Protein AF-A0A7X7ISA8-F1 (afdb_monomer_lite)

Structure (mmCIF, N/CA/C/O backbone):
data_AF-A0A7X7ISA8-F1
#
_entry.id   AF-A0A7X7ISA8-F1
#
loop_
_atom_site.group_PDB
_atom_site.id
_atom_site.type_symbol
_atom_site.label_atom_id
_atom_site.label_alt_id
_atom_site.label_comp_id
_atom_site.label_asym_id
_atom_site.label_entity_id
_atom_site.label_seq_id
_atom_site.pdbx_PDB_ins_code
_atom_site.Cartn_x
_atom_site.Cartn_y
_atom_site.Cartn_z
_atom_site.occupancy
_atom_site.B_iso_or_equiv
_atom_site.auth_seq_id
_atom_site.auth_comp_id
_atom_site.auth_asym_id
_atom_site.auth_atom_id
_atom_site.pdbx_PDB_model_num
ATOM 1 N N . MET A 1 1 ? 17.155 15.675 -5.566 1.00 46.84 1 MET A N 1
ATOM 2 C CA . MET A 1 1 ? 16.533 15.247 -4.295 1.00 46.84 1 MET A CA 1
ATOM 3 C C . MET A 1 1 ? 15.867 13.896 -4.490 1.00 46.84 1 MET A C 1
ATOM 5 O O . MET A 1 1 ? 15.088 13.743 -5.427 1.00 46.84 1 MET A O 1
ATOM 9 N N . LEU A 1 2 ? 16.210 12.913 -3.658 1.00 56.34 2 LEU A N 1
ATOM 10 C CA . LEU A 1 2 ? 15.569 11.601 -3.648 1.00 56.34 2 LEU A CA 1
ATOM 11 C C . LEU A 1 2 ? 14.252 11.721 -2.861 1.00 56.34 2 LEU A C 1
ATOM 13 O O . LEU A 1 2 ? 14.230 11.521 -1.653 1.00 56.34 2 LEU A O 1
ATOM 17 N N . PHE A 1 3 ? 13.174 12.138 -3.524 1.00 68.94 3 PHE A N 1
ATOM 18 C CA . PHE A 1 3 ? 11.850 12.152 -2.898 1.00 68.94 3 PHE A CA 1
ATOM 19 C C . PHE A 1 3 ? 11.294 10.723 -2.833 1.00 68.94 3 PHE A C 1
ATOM 21 O O . PHE A 1 3 ? 11.344 10.027 -3.859 1.00 68.94 3 PHE A O 1
ATOM 28 N N . PRO A 1 4 ? 10.754 10.282 -1.680 1.00 79.94 4 PRO A N 1
ATOM 29 C CA . PRO A 1 4 ? 10.091 8.993 -1.578 1.00 79.94 4 PRO A CA 1
ATOM 30 C C . PRO A 1 4 ? 8.992 8.883 -2.633 1.00 79.94 4 PRO A C 1
ATOM 32 O O . PRO A 1 4 ? 8.143 9.757 -2.793 1.00 79.94 4 PRO A O 1
ATOM 35 N N . ARG A 1 5 ? 9.046 7.800 -3.399 1.00 88.25 5 ARG A N 1
ATOM 36 C CA . ARG A 1 5 ? 7.991 7.405 -4.338 1.00 88.25 5 ARG A CA 1
ATOM 37 C C . ARG A 1 5 ? 7.058 6.438 -3.646 1.00 88.25 5 ARG A C 1
ATOM 39 O O . ARG A 1 5 ? 7.516 5.692 -2.789 1.00 88.25 5 ARG A O 1
ATOM 46 N N . PHE A 1 6 ? 5.822 6.374 -4.117 1.00 87.62 6 PHE A N 1
ATOM 47 C CA . PHE A 1 6 ? 4.827 5.428 -3.628 1.00 87.62 6 PHE A CA 1
ATOM 48 C C . PHE A 1 6 ? 5.358 3.980 -3.526 1.00 87.62 6 PHE A C 1
ATOM 50 O O . PHE A 1 6 ? 5.192 3.317 -2.508 1.00 87.62 6 PHE A O 1
ATOM 57 N N . TRP A 1 7 ? 6.140 3.562 -4.526 1.00 94.00 7 TRP A N 1
ATOM 58 C CA . TRP A 1 7 ? 6.787 2.247 -4.620 1.00 94.00 7 TRP A CA 1
ATOM 59 C C . TRP A 1 7 ? 7.767 1.916 -3.489 1.00 94.00 7 TRP A C 1
ATOM 61 O O . TRP A 1 7 ? 8.084 0.749 -3.288 1.00 94.00 7 TRP A O 1
ATOM 71 N N . HIS A 1 8 ? 8.254 2.907 -2.733 1.00 95.06 8 HIS A N 1
ATOM 72 C CA . HIS A 1 8 ? 9.098 2.647 -1.560 1.00 95.06 8 HIS A CA 1
ATOM 73 C C . HIS A 1 8 ? 8.326 1.939 -0.443 1.00 95.06 8 HIS A C 1
ATOM 75 O O . HIS A 1 8 ? 8.955 1.457 0.488 1.00 95.06 8 HIS A O 1
ATOM 81 N N . GLY A 1 9 ? 6.997 1.856 -0.526 1.00 94.88 9 GLY A N 1
ATOM 82 C CA . GLY A 1 9 ? 6.165 1.088 0.391 1.00 94.88 9 GLY A CA 1
ATOM 83 C C . GLY A 1 9 ? 6.098 -0.415 0.131 1.00 94.88 9 GLY A C 1
ATOM 84 O O . GLY A 1 9 ? 5.594 -1.174 0.965 1.00 94.88 9 GLY A O 1
ATOM 85 N N . MET A 1 10 ? 6.604 -0.869 -1.018 1.00 97.25 10 MET A N 1
ATOM 86 C CA . MET A 1 10 ? 6.550 -2.274 -1.405 1.00 97.25 10 MET A CA 1
ATOM 87 C C . MET A 1 10 ? 7.377 -3.159 -0.469 1.00 97.25 10 MET A C 1
ATOM 89 O O . MET A 1 10 ? 8.417 -2.760 0.053 1.00 97.25 10 MET A O 1
ATOM 93 N N . GLY A 1 11 ? 6.926 -4.397 -0.270 1.00 97.12 11 GLY A N 1
ATOM 94 C CA . GLY A 1 11 ? 7.799 -5.472 0.207 1.00 97.12 11 GLY A CA 1
ATOM 95 C C . GLY A 1 11 ? 8.726 -5.967 -0.911 1.00 97.12 11 GLY A C 1
ATOM 96 O O . GLY A 1 11 ? 8.438 -5.789 -2.094 1.00 97.12 11 GLY A O 1
ATOM 97 N N . MET A 1 12 ? 9.812 -6.658 -0.557 1.00 97.44 12 MET A N 1
ATOM 98 C CA . MET A 1 12 ? 10.818 -7.145 -1.510 1.00 97.44 12 MET A CA 1
ATOM 99 C C . MET A 1 12 ? 10.199 -8.047 -2.584 1.00 97.44 12 MET A C 1
ATOM 101 O O . MET A 1 12 ? 10.499 -7.894 -3.763 1.00 97.44 12 MET A O 1
ATOM 105 N N . GLY A 1 13 ? 9.280 -8.941 -2.206 1.00 96.94 13 GLY A N 1
ATOM 106 C CA . GLY A 1 13 ? 8.597 -9.815 -3.165 1.00 96.94 13 GLY A CA 1
ATOM 107 C C . GLY A 1 13 ? 7.741 -9.052 -4.184 1.00 96.94 13 GLY A C 1
ATOM 108 O O . GLY A 1 13 ? 7.755 -9.391 -5.366 1.00 96.94 13 GLY A O 1
ATOM 109 N N . ALA A 1 14 ? 7.035 -8.001 -3.751 1.00 97.00 14 ALA A N 1
ATOM 110 C CA . ALA A 1 14 ? 6.246 -7.147 -4.639 1.00 97.00 14 ALA A CA 1
ATOM 111 C C . ALA A 1 14 ? 7.154 -6.360 -5.594 1.00 97.00 14 ALA A C 1
ATOM 113 O O . ALA A 1 14 ? 6.915 -6.334 -6.799 1.00 97.00 14 ALA A O 1
ATOM 114 N N . TYR A 1 15 ? 8.241 -5.796 -5.065 1.00 97.94 15 TYR A N 1
ATOM 115 C CA . TYR A 1 15 ? 9.208 -5.035 -5.846 1.00 97.94 15 TYR A CA 1
ATOM 116 C C . TYR A 1 15 ? 9.926 -5.888 -6.904 1.00 97.94 15 TYR A C 1
ATOM 118 O O . TYR A 1 15 ? 10.002 -5.500 -8.070 1.00 97.94 15 TYR A O 1
ATOM 126 N N . LEU A 1 16 ? 10.404 -7.082 -6.538 1.00 97.81 16 LEU A N 1
ATOM 127 C CA . LEU A 1 16 ? 11.046 -7.996 -7.487 1.00 97.81 16 LEU A CA 1
ATOM 128 C C . LEU A 1 16 ? 10.072 -8.466 -8.570 1.00 97.81 16 LEU A C 1
ATOM 130 O O . LEU A 1 16 ? 10.449 -8.523 -9.739 1.00 97.81 16 LEU A O 1
ATOM 134 N N . ARG A 1 17 ? 8.811 -8.744 -8.211 1.00 97.06 17 ARG A N 1
ATOM 135 C CA . ARG A 1 17 ? 7.771 -9.097 -9.185 1.00 97.06 17 ARG A CA 1
ATOM 136 C C . ARG A 1 17 ? 7.507 -7.953 -10.161 1.00 97.06 17 ARG A C 1
ATOM 138 O O . ARG A 1 17 ? 7.443 -8.207 -11.359 1.00 97.06 17 ARG A O 1
ATOM 145 N N . LEU A 1 18 ? 7.416 -6.716 -9.668 1.00 96.56 18 LEU A N 1
ATOM 146 C CA . LEU A 1 18 ? 7.265 -5.524 -10.501 1.00 96.56 18 LEU A CA 1
ATOM 147 C C . LEU A 1 18 ? 8.414 -5.406 -11.516 1.00 96.56 18 LEU A C 1
ATOM 149 O O . LEU A 1 18 ? 8.168 -5.206 -12.706 1.00 96.56 18 LEU A O 1
ATOM 153 N N . LEU A 1 19 ? 9.666 -5.567 -11.075 1.00 97.19 19 LEU A N 1
ATOM 154 C CA . LEU A 1 19 ? 10.825 -5.540 -11.972 1.00 97.19 19 LEU A CA 1
ATOM 155 C C . LEU A 1 19 ? 10.792 -6.685 -12.989 1.00 97.19 19 LEU A C 1
ATOM 157 O O . LEU A 1 19 ? 11.007 -6.453 -14.178 1.00 97.19 19 LEU A O 1
ATOM 161 N N . GLN A 1 20 ? 10.488 -7.904 -12.542 1.00 96.50 20 GLN A N 1
ATOM 162 C CA . GLN A 1 20 ? 10.441 -9.094 -13.389 1.00 96.50 20 GLN A CA 1
ATOM 163 C C . GLN A 1 20 ? 9.359 -8.990 -14.471 1.00 96.50 20 GLN A C 1
ATOM 165 O O . GLN A 1 20 ? 9.655 -9.235 -15.639 1.00 96.50 20 GLN A O 1
ATOM 170 N N . GLN A 1 21 ? 8.140 -8.575 -14.111 1.00 94.94 21 GLN A N 1
ATOM 171 C CA . GLN A 1 21 ? 7.027 -8.361 -15.049 1.00 94.94 21 GLN A CA 1
ATOM 172 C C . GLN A 1 21 ? 7.360 -7.319 -16.121 1.00 94.94 21 GLN A C 1
ATOM 174 O O . GLN A 1 21 ? 6.862 -7.387 -17.239 1.00 94.94 21 GLN A O 1
ATOM 179 N N . ASN A 1 22 ? 8.238 -6.371 -15.798 1.00 95.88 22 ASN A N 1
ATOM 180 C CA . ASN A 1 22 ? 8.681 -5.327 -16.713 1.00 95.88 22 ASN A CA 1
ATOM 181 C C . ASN A 1 22 ? 10.035 -5.634 -17.370 1.00 95.88 22 ASN A C 1
ATOM 183 O O . ASN A 1 22 ? 10.626 -4.748 -17.997 1.00 95.88 22 ASN A O 1
ATOM 187 N N . HIS A 1 23 ? 10.518 -6.877 -17.263 1.00 95.31 23 HIS A N 1
ATOM 188 C CA . HIS A 1 23 ? 11.792 -7.352 -17.811 1.00 95.31 23 HIS A CA 1
ATOM 189 C C . HIS A 1 23 ? 12.994 -6.499 -17.394 1.00 95.31 23 HIS A C 1
ATOM 191 O O . HIS A 1 23 ? 13.909 -6.284 -18.185 1.00 95.31 23 HIS A O 1
ATOM 197 N N . TRP A 1 24 ? 12.974 -5.967 -16.169 1.00 95.88 24 TRP A N 1
ATOM 198 C CA . TRP A 1 24 ? 14.043 -5.126 -15.627 1.00 95.88 24 TRP A CA 1
ATOM 199 C C . TRP A 1 24 ? 14.355 -3.893 -16.490 1.00 95.88 24 TRP A C 1
ATOM 201 O O . TRP A 1 24 ? 15.456 -3.349 -16.418 1.00 95.88 24 TRP A O 1
ATOM 211 N N . ALA A 1 25 ? 13.384 -3.421 -17.284 1.00 95.44 25 ALA A N 1
ATOM 212 C CA . ALA A 1 25 ? 13.530 -2.299 -18.213 1.00 95.44 25 ALA A CA 1
ATOM 213 C C . ALA A 1 25 ? 13.548 -0.933 -17.495 1.00 95.44 25 ALA A C 1
ATOM 215 O O . ALA A 1 25 ? 12.761 -0.031 -17.786 1.00 95.44 25 ALA A O 1
ATOM 216 N N . VAL A 1 26 ? 14.437 -0.786 -16.513 1.00 95.56 26 VAL A N 1
ATOM 217 C CA . VAL A 1 26 ? 14.675 0.454 -15.778 1.00 95.56 26 VAL A CA 1
ATOM 218 C C . VAL A 1 26 ? 15.573 1.348 -16.628 1.00 95.56 26 VAL A C 1
ATOM 220 O O . VAL A 1 26 ? 16.696 0.982 -16.970 1.00 95.56 26 VAL A O 1
ATOM 223 N N . ALA A 1 27 ? 15.091 2.547 -16.963 1.00 93.94 27 ALA A N 1
ATOM 224 C CA . ALA A 1 27 ? 15.893 3.520 -17.700 1.00 93.94 27 ALA A CA 1
ATOM 225 C C . ALA A 1 27 ? 17.206 3.824 -16.943 1.00 93.94 27 ALA A C 1
ATOM 227 O O . ALA A 1 27 ? 17.150 4.006 -15.724 1.00 93.94 27 ALA A O 1
ATOM 228 N N . PRO A 1 28 ? 18.364 3.979 -17.617 1.00 94.00 28 PRO A N 1
ATOM 229 C CA . PRO A 1 28 ? 19.658 4.139 -16.946 1.00 94.00 28 PRO A CA 1
ATOM 230 C C . PRO A 1 28 ? 19.685 5.232 -15.864 1.00 94.00 28 PRO A C 1
ATOM 232 O O . PRO A 1 28 ? 20.177 5.029 -14.756 1.00 94.00 28 PRO A O 1
ATOM 235 N N . ARG A 1 29 ? 19.043 6.375 -16.136 1.00 94.06 29 ARG A N 1
ATOM 236 C CA . ARG A 1 29 ? 18.930 7.511 -15.203 1.00 94.06 29 ARG A CA 1
ATOM 237 C C . ARG A 1 29 ? 18.054 7.227 -13.966 1.00 94.06 29 ARG A C 1
ATOM 239 O O . ARG A 1 29 ? 18.064 8.004 -13.014 1.00 94.06 29 ARG A O 1
ATOM 246 N N . ARG A 1 30 ? 17.267 6.148 -13.969 1.00 93.06 30 ARG A N 1
ATOM 247 C CA . ARG A 1 30 ? 16.345 5.757 -12.889 1.00 93.06 30 ARG A CA 1
ATOM 248 C C . ARG A 1 30 ? 16.908 4.676 -11.965 1.00 93.06 30 ARG A C 1
ATOM 250 O O . ARG A 1 30 ? 16.304 4.450 -10.919 1.00 93.06 30 ARG A O 1
ATOM 257 N N . TRP A 1 31 ? 18.066 4.085 -12.269 1.00 94.19 31 TRP A N 1
ATOM 258 C CA . TRP A 1 31 ? 18.711 3.099 -11.391 1.00 94.19 31 TRP A CA 1
ATOM 259 C C . TRP A 1 31 ? 18.912 3.567 -9.945 1.00 94.19 31 TRP A C 1
ATOM 261 O O . TRP A 1 31 ? 18.616 2.775 -9.056 1.00 94.19 31 TRP A O 1
ATOM 271 N N . PRO A 1 32 ? 19.299 4.827 -9.653 1.00 94.69 32 PRO A N 1
ATOM 272 C CA . PRO A 1 32 ? 19.388 5.286 -8.266 1.00 94.69 32 PRO A CA 1
ATOM 273 C C . PRO A 1 32 ? 18.050 5.208 -7.513 1.00 94.69 32 PRO A C 1
ATOM 275 O O . PRO A 1 32 ? 18.017 4.841 -6.343 1.00 94.69 32 PRO A O 1
ATOM 278 N N . THR A 1 33 ? 16.934 5.510 -8.187 1.00 93.81 33 THR A N 1
ATOM 279 C CA . THR A 1 33 ? 15.585 5.376 -7.611 1.00 93.81 33 THR A CA 1
ATOM 280 C C . THR A 1 33 ? 15.183 3.910 -7.457 1.00 93.81 33 THR A C 1
ATOM 282 O O . THR A 1 33 ? 14.603 3.545 -6.443 1.00 93.81 33 THR A O 1
ATOM 285 N N . ALA A 1 34 ? 15.499 3.053 -8.430 1.00 95.75 34 ALA A N 1
ATOM 286 C CA . ALA A 1 34 ? 15.249 1.617 -8.313 1.00 95.75 34 ALA A CA 1
ATOM 287 C C . ALA A 1 34 ? 16.045 1.011 -7.139 1.00 95.75 34 ALA A C 1
ATOM 289 O O . ALA A 1 34 ? 15.495 0.308 -6.296 1.00 95.75 34 ALA A O 1
ATOM 290 N N . ALA A 1 35 ? 17.328 1.351 -7.010 1.00 95.88 35 ALA A N 1
ATOM 291 C CA . ALA A 1 35 ? 18.160 0.910 -5.897 1.00 95.88 35 ALA A CA 1
ATOM 292 C C . ALA A 1 35 ? 17.597 1.374 -4.543 1.00 95.88 35 ALA A C 1
ATOM 294 O O . ALA A 1 35 ? 17.498 0.565 -3.620 1.00 95.88 35 ALA A O 1
ATOM 295 N N . SER A 1 36 ? 17.157 2.635 -4.427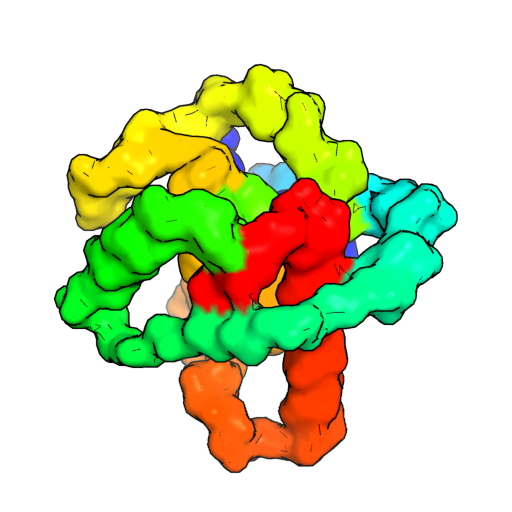 1.00 96.00 36 SER A N 1
ATOM 296 C CA . SER A 1 36 ? 16.551 3.126 -3.184 1.00 96.00 36 SER A CA 1
ATOM 297 C C . SER A 1 36 ? 15.246 2.409 -2.843 1.00 96.00 36 SER A C 1
ATOM 299 O O . SER A 1 36 ? 15.044 2.049 -1.685 1.00 96.00 36 SER A O 1
ATOM 301 N N . ILE A 1 37 ? 14.392 2.130 -3.836 1.00 96.44 37 ILE A N 1
ATOM 302 C CA . ILE A 1 37 ? 13.182 1.321 -3.637 1.00 96.44 37 ILE A CA 1
ATOM 303 C C . ILE A 1 37 ? 13.561 -0.078 -3.145 1.00 96.44 37 ILE A C 1
ATOM 305 O O . ILE A 1 37 ? 12.950 -0.560 -2.197 1.00 96.44 37 ILE A O 1
ATOM 309 N N . GLY A 1 38 ? 14.586 -0.711 -3.721 1.00 97.31 38 GLY A N 1
ATOM 310 C CA . GLY A 1 38 ? 15.057 -2.032 -3.295 1.00 97.31 38 GLY A CA 1
ATOM 311 C C . GLY A 1 38 ? 15.541 -2.064 -1.843 1.00 97.31 38 GLY A C 1
ATOM 312 O O . GLY A 1 38 ? 15.143 -2.946 -1.081 1.00 97.31 38 GLY A O 1
ATOM 313 N N . VAL A 1 39 ? 16.334 -1.068 -1.429 1.00 96.88 39 VAL A N 1
ATOM 314 C CA . VAL A 1 39 ? 16.800 -0.933 -0.037 1.00 96.88 39 VAL A CA 1
ATOM 315 C C . VAL A 1 39 ? 15.620 -0.763 0.920 1.00 96.88 39 VAL A C 1
ATOM 317 O O . VAL A 1 39 ? 15.524 -1.485 1.914 1.00 96.88 39 VAL A O 1
ATOM 320 N N . VAL A 1 40 ? 14.687 0.145 0.615 1.00 96.19 40 VAL A N 1
ATOM 321 C CA . VAL A 1 40 ? 13.509 0.350 1.471 1.00 96.19 40 VAL A CA 1
ATOM 322 C C . VAL A 1 40 ? 12.592 -0.876 1.454 1.00 96.19 40 VAL A C 1
ATOM 324 O O . VAL A 1 40 ? 12.084 -1.261 2.501 1.00 96.19 40 VAL A O 1
ATOM 327 N N . SER A 1 41 ? 12.481 -1.591 0.334 1.00 97.75 41 SER A N 1
ATOM 328 C CA . SER A 1 41 ? 11.698 -2.831 0.247 1.00 97.75 41 SER A CA 1
ATOM 329 C C . SER A 1 41 ? 12.256 -3.943 1.139 1.00 97.75 41 SER A C 1
ATOM 331 O O . SER A 1 41 ? 11.491 -4.710 1.735 1.00 97.75 41 SER A O 1
ATOM 333 N N . ALA A 1 42 ? 13.582 -4.026 1.289 1.00 97.88 42 ALA A N 1
ATOM 334 C CA . ALA A 1 42 ? 14.216 -4.935 2.245 1.00 97.88 42 ALA A CA 1
ATOM 335 C C . ALA A 1 42 ? 13.864 -4.556 3.691 1.00 97.88 42 ALA A C 1
ATOM 337 O O . ALA A 1 42 ? 13.495 -5.417 4.493 1.00 97.88 42 ALA A O 1
ATOM 338 N N . ILE A 1 43 ? 13.917 -3.258 4.010 1.00 96.50 43 ILE A N 1
ATOM 339 C CA . ILE A 1 43 ? 13.532 -2.724 5.321 1.00 96.50 43 ILE A CA 1
ATOM 340 C C . ILE A 1 43 ? 12.057 -3.034 5.614 1.00 96.50 43 ILE A C 1
ATOM 342 O O . ILE A 1 43 ? 11.757 -3.580 6.676 1.00 96.50 43 ILE A O 1
ATOM 346 N N . ASN A 1 44 ? 11.153 -2.776 4.668 1.00 97.50 44 ASN A N 1
ATOM 347 C CA . ASN A 1 44 ? 9.726 -3.062 4.811 1.00 97.50 44 ASN A CA 1
ATOM 348 C C . ASN A 1 44 ? 9.471 -4.553 5.040 1.00 97.50 44 ASN A C 1
ATOM 350 O O . ASN A 1 44 ? 8.656 -4.907 5.884 1.00 97.50 44 ASN A O 1
ATOM 354 N N . SER A 1 45 ? 10.193 -5.432 4.337 1.00 98.00 45 SER A N 1
ATOM 355 C CA . SER A 1 45 ? 10.061 -6.890 4.497 1.00 98.00 45 SER A CA 1
ATOM 356 C C . SER A 1 45 ? 10.532 -7.361 5.873 1.00 98.00 45 SER A C 1
ATOM 358 O O . SER A 1 45 ? 9.893 -8.211 6.488 1.00 98.00 45 SER A O 1
ATOM 360 N N . LYS A 1 46 ? 11.614 -6.766 6.393 1.00 98.12 46 LYS A N 1
ATOM 361 C CA . LYS A 1 46 ? 12.072 -7.005 7.766 1.00 98.12 46 LYS A CA 1
ATOM 362 C C . LYS A 1 46 ? 10.998 -6.598 8.777 1.00 98.12 46 LYS A C 1
ATOM 364 O O . LYS A 1 46 ? 10.666 -7.383 9.657 1.00 98.12 46 LYS A O 1
ATOM 369 N N . TYR A 1 47 ? 10.434 -5.395 8.658 1.00 98.00 47 TYR A N 1
ATOM 370 C CA . TYR A 1 47 ? 9.399 -4.928 9.589 1.00 98.00 47 TYR A CA 1
ATOM 371 C C . TYR A 1 47 ? 8.061 -5.646 9.421 1.00 98.00 47 TYR A C 1
ATOM 373 O O . TYR A 1 47 ? 7.349 -5.812 10.408 1.00 98.00 47 TYR A O 1
ATOM 381 N N . TRP A 1 48 ? 7.743 -6.120 8.217 1.00 97.94 48 TRP A N 1
ATOM 382 C CA . TRP A 1 48 ? 6.616 -7.016 7.982 1.00 97.94 48 TRP A CA 1
ATOM 383 C C . TRP A 1 48 ? 6.776 -8.304 8.783 1.00 97.94 48 TRP A C 1
ATOM 385 O O . TRP A 1 48 ? 5.869 -8.663 9.525 1.00 97.94 48 TRP A O 1
ATOM 395 N N . LEU A 1 49 ? 7.948 -8.945 8.711 1.00 98.12 49 LEU A N 1
ATOM 396 C CA . LEU A 1 49 ? 8.224 -10.157 9.480 1.00 98.12 49 LEU A CA 1
ATOM 397 C C . LEU A 1 49 ? 8.116 -9.907 10.990 1.00 98.12 49 LEU A C 1
ATOM 399 O O . LEU A 1 49 ? 7.531 -10.714 11.705 1.00 98.12 49 LEU A O 1
ATOM 403 N N . LEU A 1 50 ? 8.634 -8.776 11.480 1.00 98.25 50 LEU A N 1
ATOM 404 C CA . LEU A 1 50 ? 8.507 -8.407 12.893 1.00 98.25 50 LEU A CA 1
ATOM 405 C C . LEU A 1 50 ? 7.040 -8.167 13.290 1.00 98.25 50 LEU A C 1
ATOM 407 O O . LEU A 1 50 ? 6.609 -8.644 14.337 1.00 98.25 50 LEU A O 1
ATOM 411 N N . GLN A 1 51 ? 6.253 -7.469 12.466 1.00 98.19 51 GLN A N 1
ATOM 412 C CA . GLN A 1 51 ? 4.822 -7.281 12.722 1.00 98.19 51 GLN A CA 1
ATOM 413 C C . GLN A 1 51 ? 4.090 -8.624 12.733 1.00 98.19 51 GLN A C 1
ATOM 415 O O . GLN A 1 51 ? 3.272 -8.870 13.613 1.00 98.19 51 GLN A O 1
ATOM 420 N N . GLU A 1 52 ? 4.393 -9.497 11.781 1.00 97.62 52 GLU A N 1
ATOM 421 C CA . GLU A 1 52 ? 3.802 -10.824 11.674 1.00 97.62 52 GLU A CA 1
ATOM 422 C C . GLU A 1 52 ? 4.115 -11.678 12.912 1.00 97.62 52 GLU A C 1
ATOM 424 O O . GLU A 1 52 ? 3.212 -12.283 13.492 1.00 97.62 52 GLU A O 1
ATOM 429 N N . LEU A 1 53 ? 5.368 -11.644 13.374 1.00 98.06 53 LEU A N 1
ATOM 430 C CA . LEU A 1 53 ? 5.837 -12.375 14.550 1.00 98.06 53 LEU A CA 1
ATOM 431 C C . LEU A 1 53 ? 5.177 -11.885 15.848 1.00 98.06 53 LEU A C 1
ATOM 433 O O . LEU A 1 53 ? 4.701 -12.696 16.639 1.00 98.06 53 LEU A O 1
ATOM 437 N N . PHE A 1 54 ? 5.142 -10.569 16.079 1.00 98.06 54 PHE A N 1
ATOM 438 C CA . PHE A 1 54 ? 4.672 -10.008 17.352 1.00 98.06 54 PHE A CA 1
ATOM 439 C C . PHE A 1 54 ? 3.166 -9.733 17.389 1.00 98.06 54 PHE A C 1
ATOM 441 O O . PHE A 1 54 ? 2.542 -9.832 18.443 1.00 98.06 54 PHE A O 1
ATOM 448 N N . LEU A 1 55 ? 2.574 -9.360 16.254 1.00 98.12 55 LEU A N 1
ATOM 449 C CA . LEU A 1 55 ? 1.201 -8.856 16.168 1.00 98.12 55 LEU A CA 1
ATOM 450 C C . LEU A 1 55 ? 0.317 -9.675 15.222 1.00 98.12 55 LEU A C 1
ATOM 452 O O . LEU A 1 55 ? -0.902 -9.523 15.283 1.00 98.12 55 LEU A O 1
ATOM 456 N N . GLY A 1 56 ? 0.868 -10.572 14.397 1.00 97.50 56 GLY A N 1
ATOM 457 C CA . GLY A 1 56 ? 0.103 -11.314 13.390 1.00 97.50 56 GLY A CA 1
ATOM 458 C C . GLY A 1 56 ? -1.052 -12.122 13.986 1.00 97.50 56 GLY A C 1
ATOM 459 O O . GLY A 1 56 ? -2.173 -12.073 13.484 1.00 97.50 56 GLY A O 1
ATOM 460 N N . SER A 1 57 ? -0.832 -12.792 15.121 1.00 97.69 57 SER A N 1
ATOM 461 C CA . SER A 1 57 ? -1.895 -13.518 15.837 1.00 97.69 57 SER A CA 1
ATOM 462 C C . SER A 1 57 ? -2.990 -12.595 16.376 1.00 97.69 57 SER A C 1
ATOM 464 O O . SER A 1 57 ? -4.166 -12.952 16.316 1.00 97.69 57 SER A O 1
ATOM 466 N N . LYS A 1 58 ? -2.625 -11.403 16.871 1.00 97.75 58 LYS A N 1
ATOM 467 C CA . LYS A 1 58 ? -3.592 -10.393 17.323 1.00 97.75 58 LYS A CA 1
ATOM 468 C C . LYS A 1 58 ? -4.427 -9.899 16.140 1.00 97.75 58 LYS A C 1
ATOM 470 O O . LYS A 1 58 ? -5.646 -9.957 16.217 1.00 97.75 58 LYS A O 1
ATOM 475 N N . ILE A 1 59 ? -3.776 -9.520 15.037 1.00 98.12 59 ILE A N 1
ATOM 476 C CA . ILE A 1 59 ? -4.422 -9.035 13.808 1.00 98.12 59 ILE A CA 1
ATOM 477 C C . ILE A 1 59 ? -5.364 -10.097 13.225 1.00 98.12 59 ILE A C 1
ATOM 479 O O . ILE A 1 59 ? -6.505 -9.791 12.895 1.00 98.12 59 ILE A O 1
ATOM 483 N N . ARG A 1 60 ? -4.943 -11.369 13.142 1.00 97.81 60 ARG A N 1
ATOM 484 C CA . ARG A 1 60 ? -5.799 -12.465 12.643 1.00 97.81 60 ARG A CA 1
ATOM 485 C C . ARG A 1 60 ? -7.095 -12.609 13.439 1.00 97.81 60 ARG A C 1
ATOM 487 O O . ARG A 1 60 ? -8.142 -12.864 12.838 1.00 97.81 60 ARG A O 1
ATOM 494 N N . ARG A 1 61 ? -7.004 -12.462 14.765 1.00 97.69 61 ARG A N 1
ATOM 495 C CA . ARG A 1 61 ? -8.124 -12.580 15.712 1.00 97.69 61 ARG A CA 1
ATOM 496 C C . ARG A 1 61 ? -8.995 -11.327 15.779 1.00 97.69 61 ARG A C 1
ATOM 498 O O . ARG A 1 61 ? -10.104 -11.422 16.291 1.00 97.69 61 ARG A O 1
ATOM 505 N N . THR A 1 62 ? -8.527 -10.188 15.268 1.00 97.62 62 THR A N 1
ATOM 506 C CA . THR A 1 62 ? -9.326 -8.964 15.191 1.00 97.62 62 THR A CA 1
ATOM 507 C C . THR A 1 62 ? -10.593 -9.221 14.381 1.00 97.62 62 THR A C 1
ATOM 509 O O . THR A 1 62 ? -10.537 -9.661 13.228 1.00 97.62 62 THR A O 1
ATOM 512 N N . GLN A 1 63 ? -11.738 -8.961 15.009 1.00 96.06 63 GLN A N 1
ATOM 513 C CA . GLN A 1 63 ? -13.047 -9.032 14.377 1.00 96.06 63 GLN A CA 1
ATOM 514 C C . GLN A 1 63 ? -13.395 -7.668 13.783 1.00 96.06 63 GLN A C 1
ATOM 516 O O . GLN A 1 63 ? -13.159 -6.631 14.398 1.00 96.06 63 GLN A O 1
ATOM 521 N N . ILE A 1 64 ? -13.942 -7.679 12.571 1.00 95.56 64 ILE A N 1
ATOM 522 C CA . ILE A 1 64 ? -14.487 -6.484 11.930 1.00 95.56 64 ILE A CA 1
ATOM 523 C C . ILE A 1 64 ? -15.943 -6.388 12.397 1.00 95.56 64 ILE A C 1
ATOM 525 O O . ILE A 1 64 ? -16.826 -6.997 11.800 1.00 95.56 64 ILE A O 1
ATOM 529 N N . GLU A 1 65 ? -16.172 -5.714 13.526 1.00 92.12 65 GLU A N 1
ATOM 530 C CA . GLU A 1 65 ? -17.493 -5.649 14.177 1.00 92.12 65 GLU A CA 1
ATOM 531 C C . GLU A 1 65 ? -18.515 -4.839 13.372 1.00 92.12 65 GLU A C 1
ATOM 533 O O . GLU A 1 65 ? -19.711 -5.122 13.397 1.00 92.12 65 GLU A O 1
ATOM 538 N N . GLN A 1 66 ? -18.043 -3.821 12.653 1.00 94.06 66 GLN A N 1
ATOM 539 C CA . GLN A 1 66 ? -18.878 -2.922 11.869 1.00 94.06 66 GLN A CA 1
ATOM 540 C C . GLN A 1 66 ? -18.545 -3.067 10.390 1.00 94.06 66 GLN A C 1
ATOM 542 O O . GLN A 1 66 ? -17.375 -3.056 10.011 1.00 94.06 66 GLN A O 1
ATOM 547 N N . GLN A 1 67 ? -19.578 -3.178 9.556 1.00 94.88 67 GLN A N 1
ATOM 548 C CA . GLN A 1 67 ? -19.414 -3.264 8.107 1.00 94.88 67 GLN A CA 1
ATOM 549 C C . GLN A 1 67 ? -18.709 -2.001 7.577 1.00 94.88 67 GLN A C 1
ATOM 551 O O . GLN A 1 67 ? -19.172 -0.897 7.886 1.00 94.88 67 GLN A O 1
ATOM 556 N N . PRO A 1 68 ? -17.607 -2.142 6.812 1.00 96.12 68 PRO A N 1
ATOM 557 C CA . PRO A 1 68 ? -16.921 -1.003 6.215 1.00 96.12 68 PRO A CA 1
ATOM 558 C C . PRO A 1 68 ? -17.817 -0.226 5.249 1.00 96.12 68 PRO A C 1
ATOM 560 O O . PRO A 1 68 ? -18.694 -0.801 4.600 1.00 96.12 68 PRO A O 1
ATOM 563 N N . ILE A 1 69 ? -17.571 1.075 5.138 1.00 96.88 69 ILE A N 1
ATOM 564 C CA . ILE A 1 69 ? -18.169 1.932 4.113 1.00 96.88 69 ILE A CA 1
ATOM 565 C C . ILE A 1 69 ? -17.199 1.961 2.936 1.00 96.88 69 ILE A C 1
ATOM 567 O O . ILE A 1 69 ? -16.020 2.209 3.132 1.00 96.88 69 ILE A O 1
ATOM 571 N N . PHE A 1 70 ? -17.688 1.718 1.723 1.00 95.69 70 PHE A N 1
ATOM 572 C CA . PHE A 1 70 ? -16.877 1.814 0.511 1.00 95.69 70 PHE A CA 1
ATOM 573 C C . PHE A 1 70 ? -17.235 3.086 -0.247 1.00 95.69 70 PHE A C 1
ATOM 575 O O . PHE A 1 70 ? -18.399 3.299 -0.593 1.00 95.69 70 PHE A O 1
ATOM 582 N N . ILE A 1 71 ? -16.234 3.916 -0.530 1.00 95.38 71 ILE A N 1
ATOM 583 C CA . ILE A 1 71 ? -16.388 5.104 -1.369 1.00 95.38 71 ILE A CA 1
ATOM 584 C C . ILE A 1 71 ? -15.904 4.760 -2.776 1.00 95.38 71 ILE A C 1
ATOM 586 O O . ILE A 1 71 ? -14.707 4.655 -3.022 1.00 95.38 71 ILE A O 1
ATOM 590 N N . LEU A 1 72 ? -16.844 4.612 -3.707 1.00 93.50 72 LEU A N 1
ATOM 591 C CA . LEU A 1 72 ? -16.558 4.341 -5.115 1.00 93.50 72 LEU A CA 1
ATOM 592 C C . LEU A 1 72 ? -16.913 5.560 -5.968 1.00 93.50 72 LEU A C 1
ATOM 594 O O . LEU A 1 72 ? -17.880 6.269 -5.690 1.00 93.50 72 LEU A O 1
ATOM 598 N N . GLY A 1 73 ? -16.142 5.802 -7.023 1.00 91.62 73 GLY A N 1
ATOM 599 C CA . GLY A 1 73 ? -16.408 6.887 -7.959 1.00 91.62 73 GLY A CA 1
ATOM 600 C C . GLY A 1 73 ? -15.245 7.148 -8.905 1.00 91.62 73 GLY A C 1
ATOM 601 O O . GLY A 1 73 ? -14.117 6.719 -8.672 1.00 91.62 73 GLY A O 1
ATOM 602 N N . HIS A 1 74 ? -15.518 7.886 -9.979 1.00 90.88 74 HIS A N 1
ATOM 603 C CA . HIS A 1 74 ? -14.480 8.298 -10.920 1.00 90.88 74 HIS A CA 1
ATOM 604 C C . HIS A 1 74 ? -13.483 9.247 -10.240 1.00 90.88 74 HIS A C 1
ATOM 606 O O . HIS A 1 74 ? -13.849 10.051 -9.377 1.00 90.88 74 HIS A O 1
ATOM 612 N N . TRP A 1 75 ? -12.220 9.223 -10.660 1.00 88.88 75 TRP A N 1
ATOM 613 C CA . TRP A 1 75 ? -11.227 10.182 -10.182 1.00 88.88 75 TRP A CA 1
ATOM 614 C C . TRP A 1 75 ? -11.707 11.619 -10.394 1.00 88.88 75 TRP A C 1
ATOM 616 O O . TRP A 1 75 ? -12.325 11.941 -11.408 1.00 88.88 75 TRP A O 1
ATOM 626 N N . ARG A 1 76 ? -11.394 12.502 -9.442 1.00 88.62 76 ARG A N 1
ATOM 627 C CA . ARG A 1 76 ? -11.789 13.924 -9.472 1.00 88.62 76 ARG A CA 1
ATOM 628 C C . ARG A 1 76 ? -13.303 14.183 -9.367 1.00 88.62 76 ARG A C 1
ATOM 630 O O . ARG A 1 76 ? -13.735 15.288 -9.664 1.00 88.62 76 ARG A O 1
ATOM 637 N N . SER A 1 77 ? -14.088 13.226 -8.866 1.00 93.44 77 SER A N 1
ATOM 638 C CA . SER A 1 77 ? -15.526 13.401 -8.575 1.00 93.44 77 SER A CA 1
ATOM 639 C C . SER A 1 77 ? -15.841 13.857 -7.138 1.00 93.44 77 SER A C 1
ATOM 641 O O . SER A 1 77 ? -16.998 13.895 -6.738 1.00 93.44 77 SER A O 1
ATOM 643 N N . GLY A 1 78 ? -14.824 14.212 -6.344 1.00 92.06 78 GLY A N 1
ATOM 644 C CA . GLY A 1 78 ? -15.007 14.648 -4.953 1.00 92.06 78 GLY A CA 1
ATOM 645 C C . GLY A 1 78 ? -14.986 13.523 -3.911 1.00 92.06 78 GLY A C 1
ATOM 646 O O . GLY A 1 78 ? -15.221 13.793 -2.736 1.00 92.06 78 GLY A O 1
ATOM 647 N N . THR A 1 79 ? -14.633 12.290 -4.293 1.00 93.56 79 THR A N 1
ATOM 648 C CA . THR A 1 79 ? -14.491 11.145 -3.369 1.00 93.56 79 THR A CA 1
ATOM 649 C C . THR A 1 79 ? -13.527 11.422 -2.214 1.00 93.56 79 THR A C 1
ATOM 651 O O . THR A 1 79 ? -13.825 11.069 -1.078 1.00 93.56 79 THR A O 1
ATOM 654 N N . THR A 1 80 ? -12.414 12.126 -2.461 1.00 90.75 80 THR A N 1
ATOM 655 C CA . THR A 1 80 ? -11.487 12.538 -1.393 1.00 90.75 80 THR A CA 1
ATOM 656 C C . THR A 1 80 ? -12.159 13.442 -0.360 1.00 90.75 80 THR A C 1
ATOM 658 O O . THR A 1 80 ? -11.972 13.232 0.833 1.00 90.75 80 THR A O 1
ATOM 661 N N . LEU A 1 81 ? -12.951 14.428 -0.798 1.00 92.12 81 LEU A N 1
ATOM 662 C CA . LEU A 1 81 ? -13.646 15.336 0.119 1.00 92.12 81 LEU A CA 1
ATOM 663 C C . LEU A 1 81 ? -14.688 14.575 0.946 1.00 92.12 81 LEU A C 1
ATOM 665 O O . LEU A 1 81 ? -14.769 14.771 2.154 1.00 92.12 81 LEU A O 1
ATOM 669 N N . LEU A 1 82 ? -15.445 13.672 0.314 1.00 95.31 82 LEU A N 1
ATOM 670 C CA . LEU A 1 82 ? -16.395 12.811 1.018 1.00 95.31 82 LEU A CA 1
ATOM 671 C C . LEU A 1 82 ? -15.696 11.945 2.076 1.00 95.31 82 LEU A C 1
ATOM 673 O O . LEU A 1 82 ? -16.181 11.850 3.202 1.00 95.31 82 LEU A O 1
ATOM 677 N N . HIS A 1 83 ? -14.545 11.360 1.736 1.00 94.62 83 HIS A N 1
ATOM 678 C CA . HIS A 1 83 ? -13.747 10.573 2.672 1.00 94.62 83 HIS A CA 1
ATOM 679 C C . HIS A 1 83 ? -13.292 11.428 3.865 1.00 94.62 83 HIS A C 1
ATOM 681 O O . HIS A 1 83 ? -13.525 11.044 5.009 1.00 94.62 83 HIS A O 1
ATOM 687 N N . GLU A 1 84 ? -12.742 12.623 3.618 1.00 93.12 84 GLU A N 1
ATOM 688 C CA . GLU A 1 84 ? -12.353 13.561 4.680 1.00 93.12 84 GLU A CA 1
ATOM 689 C C . GLU A 1 84 ? -13.527 13.945 5.590 1.00 93.12 84 GLU A C 1
ATOM 691 O O . GLU A 1 84 ? -13.346 14.022 6.802 1.00 93.12 84 GLU A O 1
ATOM 696 N N . MET A 1 85 ? -14.732 14.141 5.045 1.00 95.00 85 MET A N 1
ATOM 697 C CA . MET A 1 85 ? -15.922 14.462 5.842 1.00 95.00 85 MET A CA 1
ATOM 698 C C . MET A 1 85 ? -16.386 13.287 6.709 1.00 95.00 85 MET A C 1
ATOM 700 O O . MET A 1 85 ? -16.759 13.494 7.864 1.00 95.00 85 MET A O 1
ATOM 704 N N . LEU A 1 86 ? -16.364 12.058 6.183 1.00 96.00 86 LEU A N 1
ATOM 705 C CA . LEU A 1 86 ? -16.819 10.874 6.917 1.00 96.00 86 LEU A CA 1
ATOM 706 C C . LEU A 1 86 ? -15.925 10.548 8.115 1.00 96.00 86 LEU A C 1
ATOM 708 O O . LEU A 1 86 ? -16.437 10.097 9.138 1.00 96.00 86 LEU A O 1
ATOM 712 N N . VAL A 1 87 ? -14.618 10.798 8.020 1.00 94.25 87 VAL A N 1
ATOM 713 C CA . VAL A 1 87 ? -13.666 10.502 9.105 1.00 94.25 87 VAL A CA 1
ATOM 714 C C . VAL A 1 87 ? -13.650 11.555 10.216 1.00 94.25 87 VAL A C 1
ATOM 716 O O . VAL A 1 87 ? -12.962 11.374 11.218 1.00 94.25 87 VAL A O 1
ATOM 719 N N . LEU A 1 88 ? -14.402 12.654 10.068 1.00 94.19 88 LEU A N 1
ATOM 720 C CA . LEU A 1 88 ? -14.625 13.604 11.164 1.00 94.19 88 LEU A CA 1
ATOM 721 C C . LEU A 1 88 ? -15.464 12.982 12.292 1.00 94.19 88 LEU A C 1
ATOM 723 O O . LEU A 1 88 ? -15.390 13.436 13.435 1.00 94.19 88 LEU A O 1
ATOM 727 N N . ASP A 1 89 ? -16.254 11.949 11.987 1.00 96.06 89 ASP A N 1
ATOM 728 C CA . ASP A 1 89 ? -16.958 11.159 12.992 1.00 96.06 89 ASP A CA 1
ATOM 729 C C . ASP A 1 89 ? -15.972 10.234 13.718 1.00 96.06 89 ASP A C 1
ATOM 731 O O . ASP A 1 89 ? -15.383 9.337 13.121 1.00 96.06 89 ASP A O 1
ATOM 735 N N . GLN A 1 90 ? -15.828 10.408 15.034 1.00 93.31 90 GLN A N 1
ATOM 736 C CA . GLN A 1 90 ? -14.905 9.616 15.859 1.00 93.31 90 GLN A CA 1
ATOM 737 C C . GLN A 1 90 ? -15.257 8.120 15.929 1.00 93.31 90 GLN A C 1
ATOM 739 O O . GLN A 1 90 ? -14.454 7.324 16.411 1.00 93.31 90 GLN A O 1
ATOM 744 N N . ARG A 1 91 ? -16.448 7.718 15.468 1.00 94.56 91 ARG A N 1
ATOM 745 C CA . ARG A 1 91 ? -16.841 6.306 15.326 1.00 94.56 91 ARG A CA 1
ATOM 746 C C . ARG A 1 91 ? -16.207 5.646 14.103 1.00 94.56 91 ARG A C 1
ATOM 748 O O . ARG A 1 91 ? -16.244 4.418 13.987 1.00 94.56 91 ARG A O 1
ATOM 755 N N . HIS A 1 92 ? -15.681 6.443 13.179 1.00 96.31 92 HIS A N 1
ATOM 756 C CA . HIS A 1 92 ? -15.043 5.987 11.959 1.00 96.31 92 HIS A CA 1
ATOM 757 C C . HIS A 1 92 ? -13.518 5.972 12.096 1.00 96.31 92 HIS A C 1
ATOM 759 O O . HIS A 1 92 ? -12.911 6.704 12.874 1.00 96.31 92 HIS A O 1
ATOM 765 N N . THR A 1 93 ? -12.892 5.114 11.304 1.00 95.19 93 THR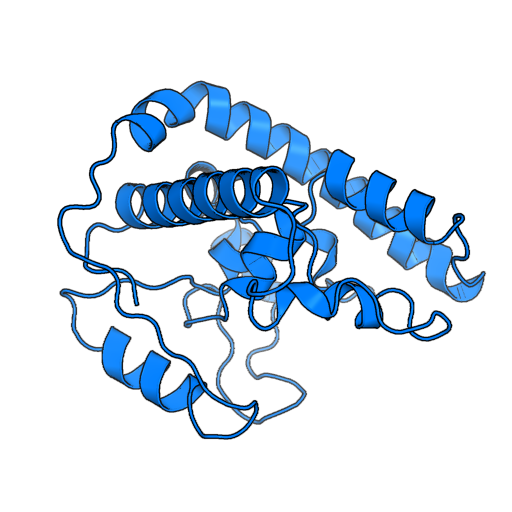 A N 1
ATOM 766 C CA . THR A 1 93 ? -11.456 5.088 11.053 1.00 95.19 93 THR A CA 1
ATOM 767 C C . THR A 1 93 ? -11.235 4.984 9.548 1.00 95.19 93 THR A C 1
ATOM 769 O O . THR A 1 93 ? -12.166 4.681 8.807 1.00 95.19 93 THR A O 1
ATOM 772 N N . CYS A 1 94 ? -10.019 5.237 9.084 1.00 95.75 94 CYS A N 1
ATOM 773 C CA . CYS A 1 94 ? -9.690 5.185 7.667 1.00 95.75 94 CYS A CA 1
ATOM 774 C C . CYS A 1 94 ? -8.267 4.673 7.445 1.00 95.75 94 CYS A C 1
ATOM 776 O O . CYS A 1 94 ? -7.425 4.748 8.353 1.00 95.75 94 CYS A O 1
ATOM 778 N N . PRO A 1 95 ? -7.968 4.187 6.233 1.00 96.62 95 PRO A N 1
ATOM 779 C CA . PRO A 1 95 ? -6.602 4.115 5.761 1.00 96.62 95 PRO A CA 1
ATOM 780 C C . PRO A 1 95 ? -5.997 5.524 5.699 1.00 96.62 95 PRO A C 1
ATOM 782 O O . PRO A 1 95 ? -6.389 6.368 4.896 1.00 96.62 95 PRO A O 1
ATOM 785 N N . ASP A 1 96 ? -5.022 5.779 6.569 1.00 95.06 96 ASP A N 1
ATOM 786 C CA . ASP A 1 96 ? -4.208 6.989 6.523 1.00 95.06 96 ASP A CA 1
ATOM 787 C C . ASP A 1 96 ? -3.032 6.845 5.542 1.00 95.06 96 ASP A C 1
ATOM 789 O O . ASP A 1 96 ? -2.632 5.737 5.163 1.00 95.06 96 ASP A O 1
ATOM 793 N N . ASN A 1 97 ? -2.435 7.972 5.147 1.00 93.38 97 ASN A N 1
ATOM 794 C CA . ASN A 1 97 ? -1.265 7.997 4.263 1.00 93.38 97 ASN A CA 1
ATOM 795 C C . ASN A 1 97 ? -0.151 7.039 4.695 1.00 93.38 97 ASN A C 1
ATOM 797 O O . ASN A 1 97 ? 0.471 6.396 3.848 1.00 93.38 97 ASN A O 1
ATOM 801 N N . TYR A 1 98 ? 0.127 6.940 5.996 1.00 94.81 98 TYR A N 1
ATOM 802 C CA . TYR A 1 98 ? 1.173 6.053 6.481 1.00 94.81 98 TYR A CA 1
ATOM 803 C C . TYR A 1 98 ? 0.805 4.574 6.327 1.00 94.81 98 TYR A C 1
ATOM 805 O O . TYR A 1 98 ? 1.648 3.774 5.931 1.00 94.81 98 TYR A O 1
ATOM 813 N N . SER A 1 99 ? -0.442 4.202 6.600 1.00 96.62 99 SER A N 1
ATOM 814 C CA . SER A 1 99 ? -0.952 2.846 6.419 1.00 96.62 99 SER A CA 1
ATOM 815 C C . SER A 1 99 ? -0.948 2.434 4.947 1.00 96.62 99 SER A C 1
ATOM 817 O O . SER A 1 99 ? -0.567 1.306 4.652 1.00 96.62 99 SER A O 1
ATOM 819 N N . CYS A 1 100 ? -1.234 3.350 4.016 1.00 96.00 100 CYS A N 1
ATOM 820 C CA . CYS A 1 100 ? -1.150 3.072 2.579 1.00 96.00 100 CYS A CA 1
ATOM 821 C C . CYS A 1 100 ? 0.286 3.053 2.049 1.00 96.00 100 CYS A C 1
ATOM 823 O O . CYS A 1 100 ? 0.613 2.304 1.124 1.00 96.00 100 CYS A O 1
ATOM 825 N N . PHE A 1 101 ? 1.174 3.850 2.643 1.00 94.50 101 PHE A N 1
ATOM 826 C CA . PHE A 1 101 ? 2.585 3.856 2.279 1.00 94.50 101 PHE A CA 1
ATOM 827 C C . PHE A 1 101 ? 3.345 2.663 2.870 1.00 94.50 101 PHE A C 1
ATOM 829 O O . PHE A 1 101 ? 4.216 2.121 2.213 1.00 94.50 101 PHE A O 1
ATOM 836 N N . ALA A 1 102 ? 3.024 2.212 4.081 1.00 96.00 102 ALA A N 1
ATOM 837 C CA . ALA A 1 102 ? 3.730 1.140 4.785 1.00 96.00 102 ALA A CA 1
ATOM 838 C C . ALA A 1 102 ? 2.791 -0.003 5.239 1.00 96.00 102 ALA A C 1
ATOM 840 O O . ALA A 1 102 ? 2.828 -0.427 6.403 1.00 96.00 102 ALA A O 1
ATOM 841 N N . PRO A 1 103 ? 1.961 -0.562 4.339 1.00 97.25 103 PRO A N 1
ATOM 842 C CA . PRO A 1 103 ? 0.820 -1.408 4.710 1.00 97.25 103 PRO A CA 1
ATOM 843 C C . PRO A 1 103 ? 1.217 -2.723 5.379 1.00 97.25 103 PRO A C 1
ATOM 845 O O . PRO A 1 103 ? 0.461 -3.299 6.159 1.00 97.25 103 PRO A O 1
ATOM 848 N N . ASN A 1 104 ? 2.435 -3.197 5.124 1.00 96.88 104 ASN A N 1
ATOM 849 C CA . ASN A 1 104 ? 2.907 -4.464 5.664 1.00 96.88 104 ASN A CA 1
ATOM 850 C C . ASN A 1 104 ? 3.374 -4.371 7.128 1.00 96.88 104 ASN A C 1
ATOM 852 O O . ASN A 1 104 ? 3.562 -5.409 7.754 1.00 96.88 104 ASN A O 1
ATOM 856 N N . HIS A 1 105 ? 3.581 -3.169 7.679 1.00 97.31 105 HIS A N 1
ATOM 857 C CA . HIS A 1 105 ? 4.149 -3.020 9.024 1.00 97.31 105 HIS A CA 1
ATOM 858 C C . HIS A 1 105 ? 3.647 -1.798 9.819 1.00 97.31 105 HIS A C 1
ATOM 860 O O . HIS A 1 105 ? 4.210 -1.462 10.867 1.00 97.31 105 HIS A O 1
ATOM 866 N N . PHE A 1 106 ? 2.610 -1.100 9.342 1.00 97.44 106 PHE A N 1
ATOM 867 C CA . PHE A 1 106 ? 2.136 0.134 9.975 1.00 97.44 106 PHE A CA 1
ATOM 868 C C . PHE A 1 106 ? 1.501 -0.067 11.359 1.00 97.44 106 PHE A C 1
ATOM 870 O O . PHE A 1 106 ? 1.477 0.883 12.143 1.00 97.44 106 PHE A O 1
ATOM 877 N N . VAL A 1 107 ? 1.000 -1.266 11.679 1.00 97.62 107 VAL A N 1
ATOM 878 C CA . VAL A 1 107 ? 0.467 -1.578 13.016 1.00 97.62 107 VAL A CA 1
ATOM 879 C C . VAL A 1 107 ? 1.609 -1.581 14.029 1.00 97.62 107 VAL A C 1
ATOM 881 O O . VAL A 1 107 ? 1.467 -1.040 15.121 1.00 97.62 107 VAL A O 1
ATOM 884 N N . LEU A 1 108 ? 2.769 -2.124 13.645 1.00 97.31 108 LEU A N 1
ATOM 885 C CA . LEU A 1 108 ? 3.964 -2.143 14.485 1.00 97.31 108 LEU A CA 1
ATOM 886 C C . LEU A 1 108 ? 4.647 -0.769 14.561 1.00 97.31 108 LEU A C 1
ATOM 888 O O . LEU A 1 108 ? 5.025 -0.325 15.641 1.00 97.31 108 LEU A O 1
ATOM 892 N N . THR A 1 109 ? 4.846 -0.092 13.427 1.00 96.19 109 THR A N 1
ATOM 893 C CA . THR A 1 109 ? 5.723 1.093 13.373 1.00 96.19 109 THR A CA 1
ATOM 894 C C . THR A 1 109 ? 4.986 2.434 13.345 1.00 96.19 109 THR A C 1
ATOM 896 O O . THR A 1 109 ? 5.626 3.483 13.452 1.00 96.19 109 THR A O 1
ATOM 899 N N . GLY A 1 110 ? 3.653 2.433 13.246 1.00 92.75 110 GLY A N 1
ATOM 900 C CA . GLY A 1 110 ? 2.834 3.637 13.061 1.00 92.75 110 GLY A CA 1
ATOM 901 C C . GLY A 1 110 ? 2.877 4.660 14.192 1.00 92.75 110 GLY A C 1
ATOM 902 O O . GLY A 1 110 ? 2.547 5.814 13.952 1.00 92.75 110 GLY A O 1
ATOM 903 N N . GLY A 1 111 ? 3.317 4.286 15.395 1.00 89.88 111 GLY A N 1
ATOM 904 C CA . GLY A 1 111 ? 3.509 5.236 16.498 1.00 89.88 111 GLY A CA 1
ATOM 905 C C . GLY A 1 111 ? 4.846 5.989 16.470 1.00 89.88 111 GLY A C 1
ATOM 906 O O . GLY A 1 111 ? 4.965 7.042 17.097 1.00 89.88 111 GLY A O 1
ATOM 907 N N . LEU A 1 112 ? 5.855 5.466 15.763 1.00 91.31 112 LEU A N 1
ATOM 908 C CA . LEU A 1 112 ? 7.237 5.960 15.823 1.00 91.31 112 LEU A CA 1
ATOM 909 C C . LEU A 1 112 ? 7.722 6.516 14.481 1.00 91.31 112 LEU A C 1
ATOM 911 O O . LEU A 1 112 ? 8.222 7.636 14.412 1.00 91.31 112 LEU A O 1
ATOM 915 N N . PHE A 1 113 ? 7.563 5.750 13.404 1.00 92.00 113 PHE A N 1
ATOM 916 C CA . PHE A 1 113 ? 8.167 6.072 12.109 1.00 92.00 113 PHE A CA 1
ATOM 917 C C . PHE A 1 113 ? 7.615 7.356 11.480 1.00 92.00 113 PHE A C 1
ATOM 919 O O . PHE A 1 113 ? 8.433 8.176 11.070 1.00 92.00 113 PHE A O 1
ATOM 926 N N . PRO A 1 114 ? 6.292 7.619 11.469 1.00 87.69 114 PRO A N 1
ATOM 927 C CA . PRO A 1 114 ? 5.764 8.893 10.970 1.00 87.69 114 PRO A CA 1
ATOM 928 C C . PRO A 1 114 ? 6.351 10.115 11.682 1.00 87.69 114 PRO A C 1
ATOM 930 O O . PRO A 1 114 ? 6.557 11.159 11.068 1.00 87.69 114 PRO A O 1
ATOM 933 N N . ARG A 1 115 ? 6.655 9.980 12.982 1.00 87.50 115 ARG A N 1
ATOM 934 C CA . ARG A 1 115 ? 7.264 11.046 13.787 1.00 87.5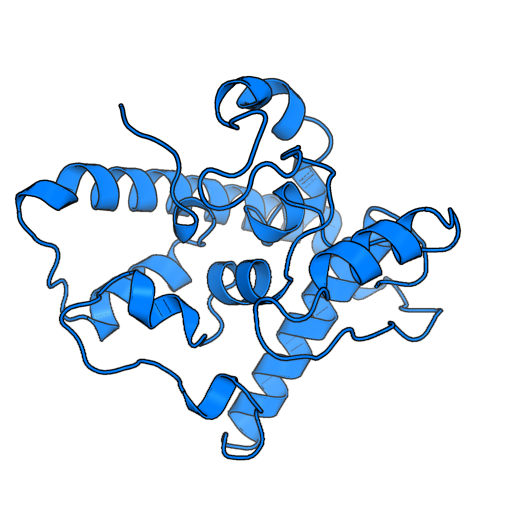0 115 ARG A CA 1
ATOM 935 C C . ARG A 1 115 ? 8.736 11.243 13.446 1.00 87.50 115 ARG A C 1
ATOM 937 O O . ARG A 1 115 ? 9.184 12.375 13.407 1.00 87.50 115 ARG A O 1
ATOM 944 N N . MET A 1 116 ? 9.483 10.171 13.182 1.00 86.94 116 MET A N 1
ATOM 945 C CA . MET A 1 116 ? 10.895 10.260 12.781 1.00 86.94 116 MET A CA 1
ATOM 946 C C . MET A 1 116 ? 11.067 10.741 11.337 1.00 86.94 116 MET A C 1
ATOM 948 O O . MET A 1 116 ? 12.023 11.442 11.022 1.00 86.94 116 MET A O 1
ATOM 952 N N . LEU A 1 117 ? 10.136 10.370 10.460 1.00 85.50 117 LEU A N 1
ATOM 953 C CA . LEU A 1 117 ? 10.179 10.623 9.021 1.00 85.50 117 LEU A CA 1
ATOM 954 C C . LEU A 1 117 ? 9.319 11.827 8.610 1.00 85.50 117 LEU A C 1
ATOM 956 O O . LEU A 1 117 ? 8.960 11.963 7.443 1.00 85.50 117 LEU A O 1
ATOM 960 N N . TRP A 1 118 ? 8.975 12.708 9.553 1.00 80.75 118 TRP A N 1
ATOM 961 C CA . TRP A 1 118 ? 8.090 13.856 9.323 1.00 80.75 118 TRP A CA 1
ATOM 962 C C . TRP A 1 118 ? 8.569 14.766 8.178 1.00 80.75 118 TRP A C 1
ATOM 964 O O . TRP A 1 118 ? 7.753 15.260 7.408 1.00 80.75 118 TRP A O 1
ATOM 974 N N . PHE A 1 119 ? 9.886 14.922 8.018 1.00 82.00 119 PHE A N 1
ATOM 975 C CA . PHE A 1 119 ? 10.512 15.782 7.007 1.00 82.00 119 PHE A CA 1
ATOM 976 C C . PHE A 1 119 ? 10.451 15.222 5.575 1.00 82.00 119 PHE A C 1
ATOM 978 O O . PHE A 1 119 ? 10.792 15.925 4.626 1.00 82.00 119 PHE A O 1
ATOM 985 N N . LEU A 1 120 ? 10.061 13.953 5.401 1.00 81.88 120 LEU A N 1
ATOM 986 C CA . LEU A 1 120 ? 9.970 13.313 4.085 1.00 81.88 120 LEU A CA 1
ATOM 987 C C . LEU A 1 120 ? 8.658 13.617 3.349 1.00 81.88 120 LEU A C 1
ATOM 989 O O . LEU A 1 120 ? 8.559 13.342 2.153 1.00 81.88 120 LEU A O 1
ATOM 993 N N . MET A 1 121 ? 7.665 14.170 4.045 1.00 78.31 121 MET A N 1
ATOM 994 C CA . MET A 1 121 ? 6.357 14.498 3.488 1.00 78.31 121 MET A CA 1
ATOM 995 C C . MET A 1 121 ? 6.235 15.994 3.186 1.00 78.31 121 MET A C 1
ATOM 997 O O . MET A 1 121 ? 6.520 16.809 4.066 1.00 78.31 121 MET A O 1
ATOM 1001 N N . PRO A 1 122 ? 5.764 16.384 1.988 1.00 79.69 122 PRO A N 1
ATOM 1002 C CA . PRO A 1 122 ? 5.349 17.759 1.756 1.00 79.69 122 PRO A CA 1
ATOM 1003 C C . PRO A 1 122 ? 4.077 18.070 2.559 1.00 79.69 122 PRO A C 1
ATOM 1005 O O . PRO A 1 122 ? 3.293 17.176 2.870 1.00 79.69 122 PRO A O 1
ATOM 1008 N N . SER A 1 123 ? 3.850 19.347 2.874 1.00 79.19 123 SER A N 1
ATOM 1009 C CA . SER A 1 123 ? 2.654 19.789 3.610 1.00 79.19 123 SER A CA 1
ATOM 1010 C C . SER A 1 123 ? 1.375 19.791 2.764 1.00 79.19 123 SER A C 1
ATOM 1012 O O . SER A 1 123 ? 0.277 19.814 3.318 1.00 79.19 123 SER A O 1
ATOM 1014 N N . HIS A 1 124 ? 1.511 19.763 1.434 1.00 81.88 124 HIS A N 1
ATOM 1015 C CA . HIS A 1 124 ? 0.412 19.746 0.466 1.00 81.88 124 HIS A CA 1
ATOM 1016 C C . HIS A 1 124 ? 0.714 18.770 -0.674 1.00 81.88 124 HIS A C 1
ATOM 1018 O O . HIS A 1 124 ? 1.881 18.485 -0.972 1.00 81.88 124 HIS A O 1
ATOM 1024 N N . ARG A 1 125 ? -0.334 18.256 -1.328 1.00 76.38 125 ARG A N 1
ATOM 1025 C CA . ARG A 1 125 ? -0.170 17.414 -2.520 1.00 76.38 125 ARG A CA 1
ATOM 1026 C C . ARG A 1 125 ? 0.342 18.263 -3.700 1.00 76.38 125 ARG A C 1
ATOM 1028 O O . ARG A 1 125 ? -0.035 19.417 -3.850 1.00 76.38 125 ARG A O 1
ATOM 1035 N N . PRO A 1 126 ? 1.210 17.722 -4.570 1.00 73.06 126 PRO A N 1
ATOM 1036 C CA . PRO A 1 126 ? 1.723 18.480 -5.714 1.00 73.06 126 PRO A CA 1
ATOM 1037 C C . PRO A 1 126 ? 0.684 18.646 -6.835 1.00 73.06 126 PRO A C 1
ATOM 1039 O O . PRO A 1 126 ? 0.798 19.560 -7.643 1.00 73.06 126 PRO A O 1
ATOM 1042 N N . MET A 1 127 ? -0.305 17.750 -6.899 1.00 75.19 127 MET A N 1
ATOM 1043 C CA . MET A 1 127 ? -1.367 17.753 -7.913 1.00 75.19 127 MET A CA 1
ATOM 1044 C C . MET A 1 127 ? -2.596 18.584 -7.523 1.00 75.19 127 MET A C 1
ATOM 1046 O O . MET A 1 127 ? -3.312 19.051 -8.403 1.0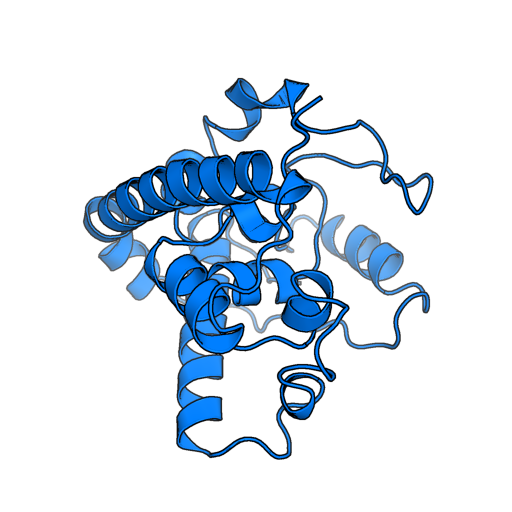0 75.19 127 MET A O 1
ATOM 1050 N N . ASP A 1 128 ? -2.855 18.771 -6.228 1.00 74.62 128 ASP A N 1
ATOM 1051 C CA . ASP A 1 128 ? -3.906 19.655 -5.731 1.00 74.62 128 ASP A CA 1
ATOM 1052 C C . ASP A 1 128 ? -3.495 20.269 -4.389 1.00 74.62 128 ASP A C 1
ATOM 1054 O O . ASP A 1 128 ? -2.756 19.668 -3.621 1.00 74.62 128 ASP A O 1
ATOM 1058 N N . ASN A 1 129 ? -3.947 21.485 -4.090 1.00 77.75 129 ASN A N 1
ATOM 1059 C CA . ASN A 1 129 ? -3.522 22.223 -2.895 1.00 77.75 129 ASN A CA 1
ATOM 1060 C C . ASN A 1 129 ? -4.197 21.720 -1.597 1.00 77.75 129 ASN A C 1
ATOM 1062 O O . ASN A 1 129 ? -4.501 22.504 -0.701 1.00 77.75 129 ASN A O 1
ATOM 1066 N N . MET A 1 130 ? -4.489 20.420 -1.511 1.00 78.56 130 MET A N 1
ATOM 1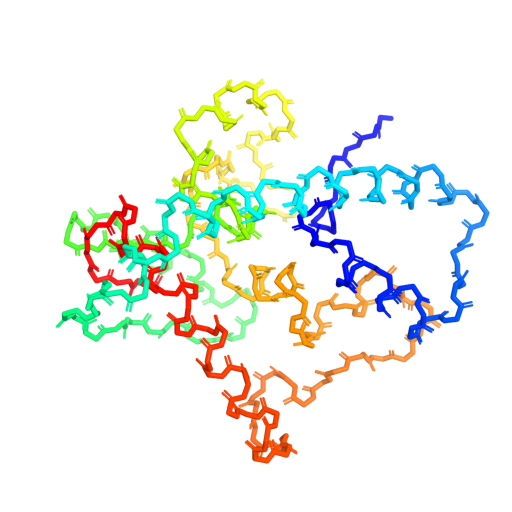067 C CA . MET A 1 130 ? -5.046 19.783 -0.319 1.00 78.56 130 MET A CA 1
ATOM 1068 C C . MET A 1 130 ? -3.926 19.461 0.668 1.00 78.56 130 MET A C 1
ATOM 1070 O O . MET A 1 130 ? -2.796 19.148 0.269 1.00 78.56 130 MET A O 1
ATOM 1074 N N . LYS A 1 131 ? -4.245 19.528 1.964 1.00 80.81 131 LYS A N 1
ATOM 1075 C CA . LYS A 1 131 ? -3.300 19.205 3.036 1.00 80.81 131 LYS A CA 1
ATOM 1076 C C . LYS A 1 131 ? -2.852 17.754 2.913 1.00 80.81 131 LYS A C 1
ATOM 1078 O O . LYS A 1 131 ? -3.659 16.858 2.696 1.00 80.81 131 LYS A O 1
ATOM 1083 N N . LEU A 1 132 ? -1.558 17.532 3.096 1.00 82.69 132 LEU A N 1
ATOM 1084 C CA . LEU A 1 132 ? -0.976 16.202 3.139 1.00 82.69 132 LEU A CA 1
ATOM 1085 C C . LEU A 1 132 ? -0.330 15.993 4.511 1.00 82.69 132 LEU A C 1
ATOM 1087 O O . LEU A 1 132 ? 0.490 16.791 4.958 1.00 82.69 132 LEU A O 1
ATOM 1091 N N . GLY A 1 133 ? -0.709 14.914 5.190 1.00 87.19 133 GLY A N 1
ATOM 1092 C CA . GLY A 1 133 ? -0.129 14.528 6.473 1.00 87.19 133 GLY A CA 1
ATOM 1093 C C . GLY A 1 133 ? -0.124 13.016 6.636 1.00 87.19 133 GLY A C 1
ATOM 1094 O O . GLY A 1 133 ? -0.885 12.316 5.979 1.00 87.19 133 GLY A O 1
ATOM 1095 N N . TRP A 1 134 ? 0.734 12.481 7.504 1.00 88.12 134 TRP A N 1
ATOM 1096 C CA . TRP A 1 134 ? 0.836 11.025 7.682 1.00 88.12 134 TRP A CA 1
ATOM 1097 C C . TRP A 1 134 ? -0.477 10.372 8.132 1.00 88.12 134 TRP A C 1
ATOM 1099 O O . TRP A 1 134 ? -0.700 9.205 7.830 1.00 88.12 134 TRP A O 1
ATOM 1109 N N . TYR A 1 135 ? -1.328 11.139 8.816 1.00 90.81 135 TYR A N 1
ATOM 1110 C CA . TYR A 1 135 ? -2.592 10.692 9.403 1.00 90.81 135 TYR A CA 1
ATOM 1111 C C . TYR A 1 135 ? -3.830 11.208 8.655 1.00 90.81 135 TYR A C 1
ATOM 1113 O O . TYR A 1 135 ? -4.938 11.094 9.165 1.00 90.81 135 TYR A O 1
ATOM 1121 N N . THR A 1 136 ? -3.659 11.832 7.485 1.00 90.81 136 THR A N 1
ATOM 1122 C CA . THR A 1 136 ? -4.806 12.217 6.650 1.00 90.81 136 THR A CA 1
ATOM 1123 C C . THR A 1 136 ? -5.285 11.007 5.838 1.00 90.81 136 THR A C 1
ATOM 1125 O O . THR A 1 136 ? -4.434 10.184 5.472 1.00 90.81 136 THR A O 1
ATOM 1128 N N . PRO A 1 137 ? -6.592 10.908 5.524 1.00 93.50 137 PRO A N 1
ATOM 1129 C CA . PRO A 1 137 ? -7.147 9.809 4.734 1.00 93.50 137 PRO A CA 1
ATOM 1130 C C . PRO A 1 137 ? -6.449 9.634 3.385 1.00 93.50 137 PRO A C 1
ATOM 1132 O O . PRO A 1 137 ? -5.990 10.607 2.777 1.00 93.50 137 PRO A O 1
ATOM 1135 N N . GLN A 1 138 ? -6.374 8.394 2.916 1.00 93.31 138 GLN A N 1
ATOM 1136 C CA . GLN A 1 138 ? -5.731 8.019 1.663 1.00 93.31 138 GLN A CA 1
ATOM 1137 C C . GLN A 1 138 ? -6.485 6.868 0.982 1.00 93.31 138 GLN A C 1
ATOM 1139 O O . GLN A 1 138 ? -7.183 6.100 1.632 1.00 93.31 138 GLN A O 1
ATOM 1144 N N . GLU A 1 139 ? -6.340 6.754 -0.336 1.00 92.75 139 GLU A N 1
ATOM 1145 C CA . GLU A 1 139 ? -6.860 5.637 -1.127 1.00 92.75 139 GLU A CA 1
ATOM 1146 C C . GLU A 1 139 ? -6.187 4.320 -0.707 1.00 92.75 139 GLU A C 1
ATOM 1148 O O . GLU A 1 139 ? -4.965 4.237 -0.576 1.00 92.75 139 GLU A O 1
ATOM 1153 N N . ASP A 1 140 ? -6.984 3.281 -0.499 1.00 94.44 140 ASP A N 1
ATOM 1154 C CA . ASP A 1 140 ? -6.565 1.931 -0.118 1.00 94.44 140 ASP A CA 1
ATOM 1155 C C . ASP A 1 140 ? -5.893 1.162 -1.265 1.00 94.44 140 ASP A C 1
ATOM 1157 O O . ASP A 1 140 ? -5.023 0.326 -1.014 1.00 94.44 140 ASP A O 1
ATOM 1161 N N . GLU A 1 141 ? -6.204 1.494 -2.521 1.00 94.81 141 GLU A N 1
ATOM 1162 C CA . GLU A 1 141 ? -5.584 0.901 -3.717 1.00 94.81 141 GLU A CA 1
ATOM 1163 C C . GLU A 1 141 ? -4.049 0.985 -3.681 1.00 94.81 141 GLU A C 1
ATOM 1165 O O . GLU A 1 141 ? -3.317 0.051 -4.022 1.00 94.81 141 GLU A O 1
ATOM 1170 N N . PHE A 1 142 ? -3.540 2.093 -3.151 1.00 94.88 142 PHE A N 1
ATOM 1171 C CA . PHE A 1 142 ? -2.134 2.287 -2.844 1.00 94.88 142 PHE A CA 1
ATOM 1172 C C . PHE A 1 142 ? -1.602 1.215 -1.871 1.00 94.88 142 PHE A C 1
ATOM 1174 O O . PHE A 1 142 ? -0.589 0.559 -2.150 1.00 94.88 142 PHE A O 1
ATOM 1181 N N . ALA A 1 143 ? -2.283 0.997 -0.743 1.00 96.88 143 ALA A N 1
ATOM 1182 C CA . ALA A 1 143 ? -1.918 -0.028 0.232 1.00 96.88 143 ALA A CA 1
ATOM 1183 C C . ALA A 1 143 ? -1.868 -1.418 -0.418 1.00 96.88 143 ALA A C 1
ATOM 1185 O O . ALA A 1 143 ? -0.878 -2.142 -0.286 1.00 96.88 143 ALA A O 1
ATOM 1186 N N . LEU A 1 144 ? -2.910 -1.766 -1.172 1.00 96.56 144 LEU A N 1
ATOM 1187 C CA . LEU A 1 144 ? -3.044 -3.049 -1.855 1.00 96.56 144 LEU A CA 1
ATOM 1188 C C . LEU A 1 144 ? -1.910 -3.289 -2.858 1.00 96.56 144 LEU A C 1
ATOM 1190 O O . LEU A 1 144 ? -1.268 -4.348 -2.844 1.00 96.56 144 LEU A O 1
ATOM 1194 N N . CYS A 1 145 ? -1.593 -2.271 -3.655 1.00 95.94 145 CYS A N 1
ATOM 1195 C CA . CYS A 1 145 ? -0.472 -2.288 -4.580 1.00 95.94 145 CYS A CA 1
ATOM 1196 C C . CYS A 1 145 ? 0.867 -2.515 -3.848 1.00 95.94 145 CYS A C 1
ATOM 1198 O O . CYS A 1 145 ? 1.662 -3.378 -4.231 1.00 95.94 145 CYS A O 1
ATOM 1200 N N . ASN A 1 146 ? 1.124 -1.799 -2.748 1.00 97.06 146 ASN A N 1
ATOM 1201 C CA . ASN A 1 146 ? 2.343 -1.966 -1.943 1.00 97.06 146 ASN A CA 1
ATOM 1202 C C . ASN A 1 146 ? 2.410 -3.319 -1.205 1.00 97.06 146 ASN A C 1
ATOM 1204 O O . ASN A 1 146 ? 3.495 -3.841 -0.925 1.00 97.06 146 ASN A O 1
ATOM 1208 N N . MET A 1 147 ? 1.261 -3.933 -0.926 1.00 97.00 147 MET A N 1
ATOM 1209 C CA . MET A 1 147 ? 1.149 -5.303 -0.416 1.00 97.00 147 MET A CA 1
ATOM 1210 C C . MET A 1 147 ? 1.411 -6.377 -1.483 1.00 97.00 147 MET A C 1
ATOM 1212 O O . MET A 1 147 ? 1.445 -7.565 -1.139 1.00 97.00 147 MET A O 1
ATOM 1216 N N . GLY A 1 148 ? 1.618 -5.980 -2.744 1.00 95.62 148 GLY A N 1
ATOM 1217 C CA . GLY A 1 148 ? 1.953 -6.857 -3.864 1.00 95.62 148 GLY A CA 1
ATOM 1218 C C . GLY A 1 148 ? 0.755 -7.474 -4.581 1.00 95.62 148 GLY A C 1
ATOM 1219 O O . GLY A 1 148 ? 0.939 -8.466 -5.298 1.00 95.62 148 GLY A O 1
ATOM 1220 N N . LEU A 1 149 ? -0.454 -6.937 -4.376 1.00 96.06 149 LEU A N 1
ATOM 1221 C CA . LEU A 1 149 ? -1.594 -7.268 -5.228 1.00 96.06 149 LEU A CA 1
ATOM 1222 C C . LEU A 1 149 ? -1.429 -6.604 -6.603 1.00 96.06 149 LEU A C 1
ATOM 1224 O O . LEU A 1 149 ? -0.824 -5.531 -6.693 1.00 96.06 149 LEU A O 1
ATOM 1228 N N . PRO A 1 150 ? -1.933 -7.230 -7.680 1.00 95.38 150 PRO A N 1
ATOM 1229 C CA . PRO A 1 150 ? -2.025 -6.559 -8.967 1.00 95.38 150 PRO A CA 1
ATOM 1230 C C . PRO A 1 150 ? -2.919 -5.325 -8.850 1.00 95.38 150 PRO A C 1
ATOM 1232 O O . PRO A 1 150 ? -3.894 -5.330 -8.103 1.00 95.38 150 PRO A O 1
ATOM 1235 N N . SER A 1 151 ? -2.534 -4.271 -9.559 1.00 95.12 151 SER A N 1
ATOM 1236 C CA . SER A 1 151 ? -3.164 -2.958 -9.472 1.00 95.12 151 SER A CA 1
ATOM 1237 C C . SER A 1 151 ? -2.990 -2.216 -10.796 1.00 95.12 151 SER A C 1
ATOM 1239 O O . SER A 1 151 ? -1.895 -2.300 -11.381 1.00 95.12 151 SER A O 1
ATOM 1241 N N . PRO A 1 152 ? -4.003 -1.457 -11.256 1.00 93.62 152 PRO A N 1
ATOM 1242 C CA . PRO A 1 152 ? -3.861 -0.571 -12.407 1.00 93.62 152 PRO A CA 1
ATOM 1243 C C . PRO A 1 152 ? -2.784 0.504 -12.197 1.00 93.62 152 PRO A C 1
ATOM 1245 O O . PRO A 1 152 ? -2.160 0.959 -13.163 1.00 93.62 152 PRO A O 1
ATOM 1248 N N . TYR A 1 153 ? -2.485 0.870 -10.941 1.00 93.31 153 TYR A N 1
ATOM 1249 C CA . TYR A 1 153 ? -1.477 1.883 -10.614 1.00 93.31 153 TYR A CA 1
ATOM 1250 C C . TYR A 1 153 ? -0.063 1.457 -11.023 1.00 93.31 153 TYR A C 1
ATOM 1252 O O . TYR A 1 153 ? 0.774 2.323 -11.284 1.00 93.31 153 TYR A O 1
ATOM 1260 N N . LEU A 1 154 ? 0.213 0.155 -11.174 1.00 94.19 154 LEU A N 1
ATOM 1261 C CA . LEU A 1 154 ? 1.524 -0.339 -11.616 1.00 94.19 154 LEU A CA 1
ATOM 1262 C C . LEU A 1 154 ? 1.926 0.180 -13.007 1.00 94.19 154 LEU A C 1
ATOM 1264 O O . LEU A 1 154 ? 3.117 0.372 -13.258 1.00 94.19 154 LEU A O 1
ATOM 1268 N N . THR A 1 155 ? 0.954 0.542 -13.852 1.00 94.62 155 THR A N 1
ATOM 1269 C CA . THR A 1 155 ? 1.187 1.226 -15.137 1.00 94.62 155 THR A CA 1
ATOM 1270 C C . THR A 1 155 ? 2.031 2.499 -14.970 1.00 94.62 155 THR A C 1
ATOM 1272 O O . THR A 1 155 ? 2.893 2.798 -15.795 1.00 94.62 155 THR A O 1
ATOM 1275 N N . ILE A 1 156 ? 1.859 3.230 -13.861 1.00 93.50 156 ILE A N 1
ATOM 1276 C CA . ILE A 1 156 ? 2.583 4.478 -13.570 1.00 93.50 156 ILE A CA 1
ATOM 1277 C C . ILE A 1 156 ? 4.078 4.213 -13.312 1.00 93.50 156 ILE A C 1
ATOM 1279 O O . ILE A 1 156 ? 4.918 5.080 -13.567 1.00 93.50 156 ILE A O 1
ATOM 1283 N N . ALA A 1 157 ? 4.441 3.029 -12.807 1.00 93.69 157 ALA A N 1
ATOM 1284 C CA . ALA A 1 157 ? 5.834 2.675 -12.535 1.00 93.69 157 ALA A CA 1
ATOM 1285 C C . ALA A 1 157 ? 6.645 2.472 -13.828 1.00 93.69 157 ALA A C 1
ATOM 1287 O O . ALA A 1 157 ? 7.821 2.846 -13.877 1.00 93.69 157 ALA A O 1
ATOM 1288 N N . PHE A 1 158 ? 6.013 1.925 -14.871 1.00 93.94 158 PHE A N 1
ATOM 1289 C CA . PHE A 1 158 ? 6.616 1.647 -16.177 1.00 93.94 158 PHE A CA 1
ATOM 1290 C C . PHE A 1 158 ? 5.745 2.205 -17.316 1.00 93.94 158 PHE A C 1
ATOM 1292 O O . PHE A 1 158 ? 5.170 1.438 -18.084 1.00 93.94 158 PHE A O 1
ATOM 1299 N N . PRO A 1 159 ? 5.696 3.539 -17.498 1.00 92.31 159 PRO A N 1
ATOM 1300 C CA . PRO A 1 159 ? 4.768 4.188 -18.433 1.00 92.31 159 PRO A CA 1
ATOM 1301 C C . PRO A 1 159 ? 5.038 3.883 -19.916 1.00 92.31 159 PRO A C 1
ATOM 1303 O O . PRO A 1 159 ? 4.211 4.186 -20.765 1.00 92.31 159 PRO A O 1
ATOM 1306 N N . ASN A 1 160 ? 6.191 3.289 -20.245 1.00 92.38 160 ASN A N 1
ATOM 1307 C CA . ASN A 1 160 ? 6.527 2.854 -21.608 1.00 92.38 160 ASN A CA 1
ATOM 1308 C C . ASN A 1 160 ? 5.983 1.451 -21.941 1.00 92.38 160 ASN A C 1
ATOM 1310 O O . ASN A 1 160 ? 6.296 0.904 -22.998 1.00 92.38 160 ASN A O 1
ATOM 1314 N N . ARG A 1 161 ? 5.252 0.820 -21.018 1.00 93.25 161 ARG A N 1
ATOM 1315 C CA . ARG A 1 161 ? 4.582 -0.466 -21.222 1.00 93.25 161 ARG A CA 1
ATOM 1316 C C . ARG A 1 161 ? 3.089 -0.233 -21.478 1.00 93.25 161 ARG A C 1
ATOM 1318 O O . ARG A 1 161 ? 2.574 0.809 -21.076 1.00 93.25 161 ARG A O 1
ATOM 1325 N N . PRO A 1 162 ? 2.391 -1.187 -22.120 1.00 94.12 162 PRO A N 1
ATOM 1326 C CA . PRO A 1 162 ? 0.933 -1.167 -22.165 1.00 94.12 162 PRO A CA 1
ATOM 1327 C C . PRO A 1 162 ? 0.328 -1.087 -20.752 1.00 94.12 162 PRO A C 1
ATOM 1329 O O . PRO A 1 162 ? 1.003 -1.491 -19.794 1.00 94.12 162 PRO A O 1
ATOM 1332 N N . PRO A 1 163 ? -0.924 -0.610 -20.615 1.00 94.56 163 PRO A N 1
ATOM 1333 C CA . PRO A 1 163 ? -1.645 -0.638 -19.347 1.00 94.56 163 PRO A CA 1
ATOM 1334 C C . PRO A 1 163 ? -1.550 -2.005 -18.657 1.00 94.56 163 PRO A C 1
ATOM 1336 O O . PRO A 1 163 ? -1.633 -3.057 -19.292 1.00 94.56 163 PRO A O 1
ATOM 1339 N N . GLN A 1 164 ? -1.310 -1.993 -17.348 1.00 93.50 164 GLN A N 1
ATOM 1340 C CA . GLN A 1 164 ? -1.094 -3.194 -16.543 1.00 93.50 164 GLN A CA 1
ATOM 1341 C C . GLN A 1 164 ? -2.288 -3.425 -15.622 1.00 93.50 164 GLN A C 1
ATOM 1343 O O . GLN A 1 164 ? -2.711 -2.503 -14.936 1.00 93.50 164 GLN A O 1
ATOM 1348 N N . ASN A 1 165 ? -2.769 -4.670 -15.540 1.00 94.50 165 ASN A N 1
ATOM 1349 C CA . ASN A 1 165 ? -3.806 -5.107 -14.593 1.00 94.50 165 ASN A CA 1
ATOM 1350 C C . ASN A 1 165 ? -5.131 -4.324 -14.677 1.00 94.50 165 ASN A C 1
ATOM 1352 O O . ASN A 1 165 ? -5.751 -4.065 -13.652 1.00 94.50 165 ASN A O 1
ATOM 1356 N N . GLU A 1 166 ? -5.592 -3.963 -15.875 1.00 93.69 166 GLU A N 1
ATOM 1357 C CA . GLU A 1 166 ? -6.842 -3.201 -16.053 1.00 93.69 166 GLU A CA 1
ATOM 1358 C C . GLU A 1 166 ? -8.071 -3.912 -15.460 1.00 93.69 166 GLU A C 1
ATOM 1360 O O . GLU A 1 166 ? -8.929 -3.264 -14.872 1.00 93.69 166 GLU A O 1
ATOM 1365 N N . ALA A 1 167 ? -8.108 -5.250 -15.494 1.00 94.12 167 ALA A N 1
ATOM 1366 C CA . ALA A 1 167 ? -9.172 -6.054 -14.878 1.00 94.12 167 ALA A CA 1
ATOM 1367 C C . ALA A 1 167 ? -9.311 -5.859 -13.351 1.00 94.12 167 ALA A C 1
ATOM 1369 O O . ALA A 1 167 ? -10.293 -6.294 -12.755 1.00 94.12 167 ALA A O 1
ATOM 1370 N N . TYR A 1 168 ? -8.332 -5.218 -12.703 1.00 94.81 168 TYR A N 1
ATOM 1371 C CA . TYR A 1 168 ? -8.368 -4.910 -11.275 1.00 94.81 168 TYR A CA 1
ATOM 1372 C C . TYR A 1 168 ? -9.073 -3.580 -10.947 1.00 94.81 168 TYR A C 1
ATOM 1374 O O . TYR A 1 168 ? -9.179 -3.249 -9.771 1.00 94.81 168 TYR A O 1
ATOM 1382 N N . PHE A 1 169 ? -9.582 -2.834 -11.941 1.00 91.00 169 PHE A N 1
ATOM 1383 C CA . PHE A 1 169 ? -10.430 -1.657 -11.696 1.00 91.00 169 PHE A CA 1
ATOM 1384 C C . PHE A 1 169 ? -11.808 -2.019 -11.126 1.00 91.00 169 PHE A C 1
ATOM 1386 O O . PHE A 1 169 ? -12.280 -1.342 -10.215 1.00 91.00 169 PHE A O 1
ATOM 1393 N N . ASP A 1 170 ? -12.449 -3.059 -11.665 1.00 91.38 170 ASP A N 1
ATOM 1394 C CA . ASP A 1 170 ? -13.802 -3.492 -11.280 1.00 91.38 170 ASP A CA 1
ATOM 1395 C C . ASP A 1 170 ? -13.840 -4.895 -10.652 1.00 91.38 170 ASP A C 1
ATOM 1397 O O . ASP A 1 170 ? -14.792 -5.230 -9.947 1.00 91.38 170 ASP A O 1
ATOM 1401 N N . LEU A 1 171 ? -12.781 -5.696 -10.843 1.00 94.38 171 LEU A N 1
ATOM 1402 C CA . LEU A 1 171 ? -12.666 -7.080 -10.376 1.00 94.38 171 LEU A CA 1
ATOM 1403 C C . LEU A 1 171 ? -13.725 -8.031 -10.973 1.00 94.38 171 LEU A C 1
ATOM 1405 O O . LEU A 1 171 ? -13.857 -9.161 -10.500 1.00 94.38 171 LEU A O 1
ATOM 1409 N N . GLU A 1 172 ? -14.468 -7.622 -12.006 1.00 94.56 172 GLU A N 1
ATOM 1410 C CA . GLU A 1 172 ? -15.557 -8.418 -12.591 1.00 94.56 172 GLU A CA 1
ATOM 1411 C C . GLU A 1 172 ? -15.025 -9.562 -13.458 1.00 94.56 172 GLU A C 1
ATOM 1413 O O . GLU A 1 172 ? -15.595 -10.653 -13.500 1.00 94.56 172 GLU A O 1
ATOM 1418 N N . SER A 1 173 ? -13.905 -9.316 -14.137 1.00 93.75 173 SER A N 1
ATOM 1419 C CA . SER A 1 173 ? -13.330 -10.221 -15.138 1.00 93.75 173 SER A CA 1
ATOM 1420 C C . SER A 1 173 ? -12.132 -11.038 -14.639 1.00 93.75 173 SER A C 1
ATOM 1422 O O . SER A 1 173 ? -11.555 -11.814 -15.405 1.00 93.75 173 SER A O 1
ATOM 1424 N N . ILE A 1 174 ? -11.746 -10.904 -13.363 1.00 96.75 174 ILE A N 1
ATOM 1425 C CA . ILE A 1 174 ? -10.597 -11.640 -12.816 1.00 96.75 174 ILE A CA 1
ATOM 1426 C C . ILE A 1 174 ? -10.962 -13.088 -12.441 1.00 96.75 174 ILE A C 1
ATOM 1428 O O . ILE A 1 174 ? -12.079 -13.359 -11.992 1.00 96.75 174 ILE A O 1
ATOM 1432 N N . PRO A 1 175 ? -10.023 -14.048 -12.560 1.00 97.19 175 PRO A N 1
ATOM 1433 C CA . PRO A 1 175 ? -10.276 -15.435 -12.184 1.00 97.19 175 PRO A CA 1
ATOM 1434 C C . PRO A 1 175 ? -10.723 -15.588 -10.716 1.00 97.19 175 PRO A C 1
ATOM 1436 O O . PRO A 1 175 ? -10.192 -14.895 -9.842 1.00 97.19 175 PRO A O 1
ATOM 1439 N N . PRO A 1 176 ? -11.597 -16.561 -10.381 1.00 97.50 176 PRO A N 1
ATOM 1440 C CA . PRO A 1 176 ? -12.095 -16.748 -9.013 1.00 97.50 176 PRO A CA 1
ATOM 1441 C C . PRO A 1 176 ? -10.999 -16.912 -7.951 1.00 97.50 176 PRO A C 1
ATOM 1443 O O . PRO A 1 176 ? -11.129 -16.410 -6.835 1.00 97.50 176 PRO A O 1
ATOM 1446 N N . ALA A 1 177 ? -9.893 -17.578 -8.297 1.00 97.25 177 ALA A N 1
ATOM 1447 C CA . ALA A 1 177 ? -8.747 -17.739 -7.403 1.00 97.25 177 ALA A CA 1
ATOM 1448 C C . ALA A 1 177 ? -8.025 -16.407 -7.122 1.00 97.25 177 ALA A C 1
ATOM 1450 O O . ALA A 1 177 ? -7.566 -16.165 -6.004 1.00 97.25 177 ALA A O 1
ATOM 1451 N N . GLU A 1 178 ? -7.948 -15.523 -8.118 1.00 96.69 178 GLU A N 1
ATOM 1452 C CA . GLU A 1 178 ? -7.362 -14.192 -7.959 1.00 96.69 178 GLU A CA 1
ATOM 1453 C C . GLU A 1 178 ? -8.267 -13.285 -7.129 1.00 96.69 178 GLU A C 1
ATOM 1455 O O . GLU A 1 178 ? -7.772 -12.616 -6.221 1.00 96.69 178 GLU A O 1
ATOM 1460 N N . LEU A 1 179 ? -9.584 -13.341 -7.358 1.00 97.56 179 LEU A N 1
ATOM 1461 C CA . LEU A 1 179 ? -10.573 -12.629 -6.549 1.00 97.56 179 LEU A CA 1
ATOM 1462 C C . LEU A 1 179 ? -10.532 -13.071 -5.082 1.00 97.56 179 LEU A C 1
ATOM 1464 O O . LEU A 1 179 ? -10.573 -12.233 -4.182 1.00 97.56 179 LEU A O 1
ATOM 1468 N N . ALA A 1 180 ? -10.416 -14.377 -4.820 1.00 97.81 180 ALA A N 1
ATOM 1469 C CA . ALA A 1 180 ? -10.293 -14.904 -3.463 1.00 97.81 180 ALA A CA 1
ATOM 1470 C C . ALA A 1 180 ? -9.037 -14.366 -2.759 1.00 97.81 180 ALA A C 1
ATOM 1472 O O . ALA A 1 180 ? -9.124 -13.873 -1.634 1.00 97.81 180 ALA A O 1
ATOM 1473 N N . ARG A 1 181 ? -7.888 -14.374 -3.449 1.00 97.25 181 ARG A N 1
ATOM 1474 C CA . ARG A 1 181 ? -6.633 -13.803 -2.939 1.00 97.25 181 ARG A CA 1
ATOM 1475 C C . ARG A 1 181 ? -6.743 -12.297 -2.696 1.00 97.25 181 ARG A C 1
ATOM 1477 O O . ARG A 1 181 ? -6.230 -11.802 -1.694 1.00 97.25 181 ARG A O 1
ATOM 1484 N N . TRP A 1 182 ? -7.389 -11.561 -3.601 1.00 97.56 182 TRP A N 1
ATOM 1485 C CA . TRP A 1 182 ? -7.617 -10.126 -3.433 1.00 97.56 182 TRP A CA 1
ATOM 1486 C C . TRP A 1 182 ? -8.461 -9.861 -2.179 1.00 97.56 182 TRP A C 1
ATOM 1488 O O . TRP A 1 182 ? -8.028 -9.114 -1.303 1.00 97.56 182 TRP A O 1
ATOM 1498 N N . LYS A 1 183 ? -9.590 -10.568 -2.018 1.00 97.38 183 LYS A N 1
ATOM 1499 C CA . LYS A 1 183 ? -10.473 -10.463 -0.841 1.00 97.38 183 LYS A CA 1
ATOM 1500 C C . LYS A 1 183 ? -9.757 -10.813 0.458 1.00 97.38 183 LYS A C 1
ATOM 1502 O O . LYS A 1 183 ? -9.942 -10.121 1.457 1.00 97.38 183 LYS A O 1
ATOM 1507 N N . GLU A 1 184 ? -8.933 -11.857 0.460 1.00 97.81 184 GLU A N 1
ATOM 1508 C CA . GLU A 1 184 ? -8.129 -12.246 1.621 1.00 97.81 184 GLU A CA 1
ATOM 1509 C C . GLU A 1 184 ? -7.181 -11.115 2.042 1.00 97.81 184 GLU A C 1
ATOM 1511 O O . GLU A 1 184 ? -7.142 -10.726 3.212 1.00 97.81 184 GLU A O 1
ATOM 1516 N N . ARG A 1 185 ? -6.437 -10.549 1.086 1.00 97.62 185 ARG A N 1
ATOM 1517 C CA . ARG A 1 185 ? -5.448 -9.498 1.357 1.00 97.62 185 ARG A CA 1
ATOM 1518 C C . ARG A 1 185 ? -6.098 -8.167 1.717 1.00 97.62 185 ARG A C 1
ATOM 1520 O O . ARG A 1 185 ? -5.599 -7.492 2.615 1.00 97.62 185 ARG A O 1
ATOM 1527 N N . PHE A 1 186 ? -7.221 -7.829 1.093 1.00 97.38 186 PHE A N 1
ATOM 1528 C CA . PHE A 1 186 ? -8.017 -6.669 1.472 1.00 97.38 186 PHE A CA 1
ATOM 1529 C C . PHE A 1 186 ? -8.574 -6.828 2.893 1.00 97.38 186 PHE A C 1
ATOM 1531 O O . PHE A 1 186 ? -8.346 -5.977 3.746 1.00 97.38 186 PHE A O 1
ATOM 1538 N N . THR A 1 187 ? -9.171 -7.981 3.214 1.00 97.81 187 THR A N 1
ATOM 1539 C CA . THR A 1 187 ? -9.665 -8.280 4.572 1.00 97.81 187 THR A CA 1
ATOM 1540 C C . THR A 1 187 ? -8.545 -8.213 5.610 1.00 97.81 187 THR A C 1
ATOM 1542 O O . THR A 1 187 ? -8.747 -7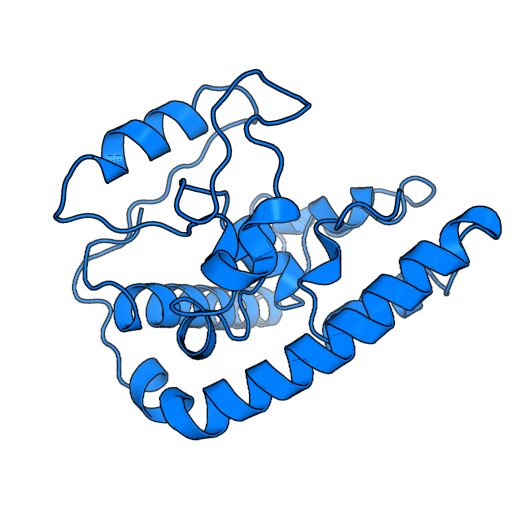.697 6.708 1.00 97.81 187 THR A O 1
ATOM 1545 N N . TRP A 1 188 ? -7.346 -8.702 5.278 1.00 98.06 188 TRP A N 1
ATOM 1546 C CA . TRP A 1 188 ? -6.165 -8.558 6.128 1.00 98.06 188 TRP A CA 1
ATOM 1547 C C . TRP A 1 188 ? -5.825 -7.089 6.397 1.00 98.06 188 TRP A C 1
ATOM 1549 O O . TRP A 1 188 ? -5.584 -6.721 7.546 1.00 98.06 188 TRP A O 1
ATOM 1559 N N . PHE A 1 189 ? -5.828 -6.247 5.363 1.00 98.19 189 PHE A N 1
ATOM 1560 C CA . PHE A 1 189 ? -5.566 -4.817 5.511 1.00 98.19 189 PHE A CA 1
ATOM 1561 C C . PHE A 1 189 ? -6.607 -4.135 6.410 1.00 98.19 189 PHE A C 1
ATOM 1563 O O . PHE A 1 189 ? -6.230 -3.438 7.352 1.00 98.19 189 PHE A O 1
ATOM 1570 N N . ILE A 1 190 ? -7.896 -4.435 6.218 1.00 98.00 190 ILE A N 1
ATOM 1571 C CA . ILE A 1 190 ? -8.978 -3.945 7.085 1.00 98.00 190 ILE A CA 1
ATOM 1572 C C . ILE A 1 190 ? -8.770 -4.391 8.538 1.00 98.00 190 ILE A C 1
ATOM 1574 O O . ILE A 1 190 ? -8.834 -3.568 9.447 1.00 98.00 190 ILE A O 1
ATOM 1578 N N . LYS A 1 191 ? -8.417 -5.661 8.782 1.00 98.12 191 LYS A N 1
ATOM 1579 C CA . LYS A 1 191 ? -8.085 -6.142 10.135 1.00 98.12 191 LYS A CA 1
ATOM 1580 C C . LYS A 1 191 ? -6.904 -5.396 10.751 1.00 98.12 191 LYS A C 1
ATOM 1582 O O . LYS A 1 191 ? -6.942 -5.101 11.942 1.00 98.12 191 LYS A O 1
ATOM 1587 N N . CYS A 1 192 ? -5.868 -5.075 9.975 1.00 98.12 192 CYS A N 1
ATOM 1588 C CA . CYS A 1 192 ? -4.746 -4.264 10.450 1.00 98.12 192 CYS A CA 1
ATOM 1589 C C . CYS A 1 192 ? -5.198 -2.858 10.874 1.00 98.12 192 CYS A C 1
ATOM 1591 O O . CYS A 1 192 ? -4.768 -2.383 11.927 1.00 98.12 192 CYS A O 1
ATOM 1593 N N . LEU A 1 193 ? -6.069 -2.212 10.088 1.00 97.44 193 LEU A N 1
ATOM 1594 C CA . LEU A 1 193 ? -6.635 -0.900 10.420 1.00 97.44 193 LEU A CA 1
ATOM 1595 C C . LEU A 1 193 ? -7.436 -0.979 11.722 1.00 97.44 193 LEU A C 1
ATOM 1597 O O . LEU A 1 193 ? -7.107 -0.278 12.677 1.00 97.44 193 LEU A O 1
ATOM 1601 N N . THR A 1 194 ? -8.386 -1.914 11.811 1.00 96.69 194 THR A N 1
ATOM 1602 C CA . THR A 1 194 ? -9.216 -2.126 13.006 1.00 96.69 194 THR A CA 1
ATOM 1603 C C . THR A 1 194 ? -8.382 -2.476 14.243 1.00 96.69 194 THR A C 1
ATOM 1605 O O . THR A 1 194 ? -8.676 -2.019 15.344 1.00 96.69 194 THR A O 1
ATOM 1608 N N . ALA A 1 195 ? -7.310 -3.262 14.089 1.00 96.31 195 ALA A N 1
ATOM 1609 C CA . ALA A 1 195 ? -6.423 -3.624 15.194 1.00 96.31 195 ALA A CA 1
ATOM 1610 C C . ALA A 1 195 ? -5.629 -2.429 15.745 1.00 96.31 195 ALA A C 1
ATOM 1612 O O . ALA A 1 195 ? -5.254 -2.441 16.922 1.00 96.31 195 ALA A O 1
ATOM 1613 N N . LYS A 1 196 ? -5.337 -1.434 14.897 1.00 94.88 196 LYS A N 1
ATOM 1614 C CA . LYS A 1 196 ? -4.611 -0.214 15.266 1.00 94.88 196 LYS A CA 1
ATOM 1615 C C . LYS A 1 196 ? -5.555 0.855 15.824 1.00 94.88 196 LYS A C 1
ATOM 1617 O O . LYS A 1 196 ? -5.257 1.438 16.863 1.00 94.88 196 LYS A O 1
ATOM 1622 N N . HIS A 1 197 ? -6.678 1.083 15.150 1.00 93.94 197 HIS A N 1
ATOM 1623 C CA . HIS A 1 197 ? -7.698 2.062 15.509 1.00 93.94 197 HIS A CA 1
ATOM 1624 C C . HIS A 1 197 ? -9.088 1.421 15.368 1.00 93.94 197 HIS A C 1
ATOM 1626 O O . HIS A 1 197 ? -9.594 1.299 14.253 1.00 93.94 197 HIS A O 1
ATOM 1632 N N . PRO A 1 198 ? -9.710 0.981 16.478 1.00 92.88 198 PRO A N 1
ATOM 1633 C CA . PRO A 1 198 ? -11.063 0.441 16.445 1.00 92.88 198 PRO A CA 1
ATOM 1634 C C . PRO A 1 198 ? -12.067 1.492 15.958 1.00 92.88 198 PRO A C 1
ATOM 1636 O O . PRO A 1 198 ? -12.029 2.638 16.400 1.00 92.88 198 PRO A O 1
ATOM 1639 N N . GLY A 1 199 ? -12.966 1.093 15.064 1.00 93.94 199 GLY A N 1
ATOM 1640 C CA . GLY A 1 199 ? -13.973 1.961 14.458 1.00 93.94 199 GLY A CA 1
ATOM 1641 C C . GLY A 1 199 ? -14.488 1.363 13.152 1.00 93.94 199 GLY A C 1
ATOM 1642 O O . GLY A 1 199 ? -13.940 0.373 12.656 1.00 93.94 199 GLY A O 1
ATOM 1643 N N . ARG A 1 200 ? -15.541 1.954 12.583 1.00 96.94 200 ARG A N 1
ATOM 1644 C CA . ARG A 1 200 ? -15.981 1.597 11.229 1.00 96.94 200 ARG A CA 1
ATOM 1645 C C . ARG A 1 200 ? -14.937 2.065 10.231 1.00 96.94 200 ARG A C 1
ATOM 1647 O O . ARG A 1 200 ? -14.653 3.257 10.190 1.00 96.94 200 ARG A O 1
ATOM 1654 N N . VAL A 1 201 ? -14.387 1.158 9.435 1.00 97.19 201 VAL A N 1
ATOM 1655 C CA . VAL A 1 201 ? -13.470 1.559 8.365 1.00 97.19 201 VAL A CA 1
ATOM 1656 C C . VAL A 1 201 ? -14.271 2.221 7.246 1.00 97.19 201 VAL A C 1
ATOM 1658 O O . VAL A 1 201 ? -15.297 1.681 6.825 1.00 97.19 201 VAL A O 1
ATOM 1661 N N . VAL A 1 202 ? -13.812 3.391 6.820 1.00 95.69 202 VAL A N 1
ATOM 1662 C CA . VAL A 1 202 ? -14.273 4.137 5.643 1.00 95.69 202 VAL A CA 1
ATOM 1663 C C . VAL A 1 202 ? -13.180 4.109 4.584 1.00 95.69 202 VAL A C 1
ATOM 1665 O O . VAL A 1 202 ? -11.997 4.100 4.996 1.00 95.69 202 VAL A O 1
#

pLDDT: mean 93.26, std 6.83, range [46.84, 98.25]

Sequence (202 aa):
MLFPRFWHGMGMGAYLRLLQQNHWAVAPRRWPTAASIGVVSAINSKYWLLQELFLGSKIRRTQIEQQPIFILGHWRSGTTLLHEMLVLDQRHTCPDNYSCFAPNHFVLTGGLFPRMLWFLMPSHRPMDNMKLGWYTPQEDEFALCNMGLPSPYLTIAFPNRPPQNEAYFDLESIPPAELARWKERFTWFIKCLTAKHPGRVV

Foldseek 3Di:
DLADDLLLQAALVLLVVLCVVVVVPQDPVCVVVSVSSNVSNPVLNVLLVVCCVPPVVVLVPQDQPDAADDQDDDPPPCSLVVVQVVVVPLQEAECFQQCLSHVSHCLPCVVPPQVVCVVSDDQADPVDRDGHGRRRHDDCLSSLSSHNQWHQCSCVVPVVDPGTPPCVVVVPPDDPVSVVVSVVVVSSSVSSRCSNRNHHYD

Radius of gyration: 16.8 Å; chains: 1; bounding box: 39×40×40 Å

Secondary structure (DSSP, 8-state):
--PPPGGGG--HHHHHHHHHHTTT---GGGHHHHHHHHHHHHHHHHHHHHHHHHHHHHHHH----SPPP-----TTSSHHHHHHHHTTSTTEE--BHHHHHSTTTHHHHTTTHHHHTGGGS-SB-SSSS-B--TTSB--HHHHHHHTT---TTHHHHSTTSPP--GGGTT-SSS-HHHHHHHHHHHHHHHHHHHHHS-SEE-